Protein AF-Q2A7S8-F1 (afdb_monomer_lite)

Structure (mmCIF, N/CA/C/O backbone):
data_AF-Q2A7S8-F1
#
_entry.id   AF-Q2A7S8-F1
#
loop_
_atom_site.group_PDB
_atom_site.id
_atom_site.type_symbol
_atom_site.label_atom_id
_atom_site.label_alt_id
_atom_site.label_comp_id
_atom_site.label_asym_id
_atom_site.label_entity_id
_atom_site.label_seq_id
_atom_site.pdbx_PDB_ins_code
_atom_site.Cartn_x
_atom_site.Cartn_y
_atom_site.Cartn_z
_atom_site.occupancy
_atom_site.B_iso_or_equiv
_atom_site.auth_seq_id
_atom_site.auth_comp_id
_atom_site.auth_asym_id
_atom_site.auth_atom_id
_atom_site.pdbx_PDB_model_num
ATOM 1 N N . MET A 1 1 ? -50.709 -34.532 48.328 1.00 44.75 1 MET A N 1
ATOM 2 C CA . MET A 1 1 ? -51.525 -33.430 47.788 1.00 44.75 1 MET A CA 1
ATOM 3 C C . MET A 1 1 ? -50.579 -32.598 46.951 1.00 44.75 1 MET A C 1
ATOM 5 O O . MET A 1 1 ? -49.549 -32.185 47.470 1.00 44.75 1 MET A O 1
ATOM 9 N N . GLU A 1 2 ? -50.829 -32.599 45.649 1.00 42.16 2 GLU A N 1
ATOM 10 C CA . GLU A 1 2 ? -49.868 -32.356 44.573 1.00 42.16 2 GLU A CA 1
ATOM 11 C C . GLU A 1 2 ? -49.333 -30.921 44.561 1.00 42.16 2 GLU A C 1
ATOM 13 O O . GLU A 1 2 ? -50.089 -29.958 44.644 1.00 42.16 2 GLU A O 1
ATOM 18 N N . VAL A 1 3 ? -48.009 -30.803 44.452 1.00 49.59 3 VAL A N 1
ATOM 19 C CA . VAL A 1 3 ? -47.331 -29.584 44.013 1.00 49.59 3 VAL A CA 1
ATOM 20 C C . VAL A 1 3 ? -47.085 -29.792 42.522 1.00 49.59 3 VAL A C 1
ATOM 22 O O . VAL A 1 3 ? -46.169 -30.522 42.146 1.00 49.59 3 VAL A O 1
ATOM 25 N N . GLU A 1 4 ? -47.952 -29.237 41.677 1.00 44.66 4 GLU A N 1
ATOM 26 C CA . GLU A 1 4 ? -47.717 -29.187 40.233 1.00 44.66 4 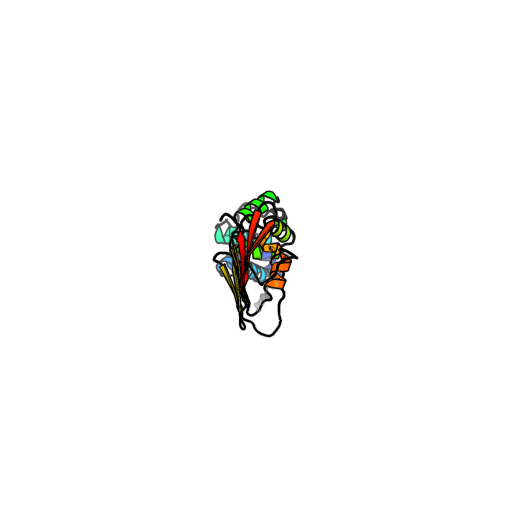GLU A CA 1
ATOM 27 C C . GLU A 1 4 ? -46.512 -28.279 39.961 1.00 44.66 4 GLU A C 1
ATOM 29 O O . GLU A 1 4 ? -46.530 -27.078 40.234 1.00 44.66 4 GLU A O 1
ATOM 34 N N . GLY A 1 5 ? -45.433 -28.878 39.456 1.00 48.41 5 GLY A N 1
ATOM 35 C CA . GLY A 1 5 ? -44.275 -28.158 38.950 1.00 48.41 5 GLY A CA 1
ATOM 36 C C . GLY A 1 5 ? -44.616 -27.476 37.629 1.00 48.41 5 GLY A C 1
ATOM 37 O O . GLY A 1 5 ? -44.941 -28.143 36.647 1.00 48.41 5 GLY A O 1
ATOM 38 N N . ILE A 1 6 ? -44.509 -26.149 37.597 1.00 52.56 6 ILE A N 1
ATOM 39 C CA . ILE A 1 6 ? -44.515 -25.376 36.355 1.00 52.56 6 ILE A CA 1
ATOM 40 C C . ILE A 1 6 ? -43.170 -25.634 35.672 1.00 52.56 6 ILE A C 1
ATOM 42 O O . ILE A 1 6 ? -42.126 -25.184 36.138 1.00 52.56 6 ILE A O 1
ATOM 46 N N . LEU A 1 7 ? -43.197 -26.402 34.585 1.00 53.19 7 LEU A N 1
ATOM 47 C CA . LEU A 1 7 ? -42.076 -26.536 33.662 1.00 53.19 7 LEU A CA 1
ATOM 48 C C . LEU A 1 7 ? -41.840 -25.164 33.010 1.00 53.19 7 LEU A C 1
ATOM 50 O O . LEU A 1 7 ? -42.661 -24.709 32.213 1.00 53.19 7 LEU A O 1
ATOM 54 N N . GLU A 1 8 ? -40.745 -24.492 33.365 1.00 56.28 8 GLU A N 1
ATOM 55 C CA . GLU A 1 8 ? -40.273 -23.295 32.663 1.00 56.28 8 GLU A CA 1
ATOM 56 C C . GLU A 1 8 ? -39.915 -23.681 31.221 1.00 56.28 8 GLU A C 1
ATOM 58 O O . GLU A 1 8 ? -38.895 -24.318 30.959 1.00 56.28 8 GLU A O 1
ATOM 63 N N . GLY A 1 9 ? -40.793 -23.345 30.273 1.00 70.19 9 GLY A N 1
ATOM 64 C CA . GLY A 1 9 ? -40.496 -23.474 28.851 1.00 70.19 9 GLY A CA 1
ATOM 65 C C . GLY A 1 9 ? -39.354 -22.534 28.463 1.00 70.19 9 GLY A C 1
ATOM 66 O O . GLY A 1 9 ? -39.371 -21.354 28.812 1.00 70.19 9 GLY A O 1
ATOM 67 N N . GLU A 1 10 ? -38.361 -23.050 27.741 1.00 81.56 10 GLU A N 1
ATOM 68 C CA . GLU A 1 10 ? -37.240 -22.257 27.241 1.00 81.56 10 GLU A CA 1
ATOM 69 C C . GLU A 1 10 ? -37.747 -21.126 26.330 1.00 81.56 10 GLU A C 1
ATOM 71 O O . GLU A 1 10 ? -38.502 -21.357 25.384 1.00 81.56 10 GLU A O 1
ATOM 76 N N . ILE A 1 11 ? -37.337 -19.887 26.616 1.00 80.62 11 ILE A N 1
ATOM 77 C CA . ILE A 1 11 ? -37.683 -18.730 25.785 1.00 80.62 11 ILE A CA 1
ATOM 78 C C . ILE A 1 11 ? -37.063 -18.940 24.392 1.00 80.62 11 ILE A C 1
ATOM 80 O O . ILE A 1 11 ? -35.842 -19.110 24.308 1.00 80.62 11 ILE A O 1
ATOM 84 N N . PRO A 1 12 ? -37.843 -18.892 23.297 1.00 87.62 12 PRO A N 1
ATOM 85 C CA . PRO A 1 12 ? -37.304 -19.048 21.950 1.00 87.62 12 PRO A CA 1
ATOM 86 C C . PRO A 1 12 ? -36.234 -17.998 21.635 1.00 87.62 12 PRO A C 1
ATOM 88 O O . PRO A 1 12 ? -36.351 -16.838 22.035 1.00 87.62 12 PRO A O 1
ATOM 91 N N . ASP A 1 13 ? -35.215 -18.367 20.857 1.00 86.62 13 ASP A N 1
ATOM 92 C CA . ASP A 1 13 ? -34.137 -17.442 20.481 1.00 86.62 13 ASP A CA 1
ATOM 93 C C . ASP A 1 13 ? -34.641 -16.193 19.748 1.00 86.62 13 ASP A C 1
ATOM 95 O O . ASP A 1 13 ? -34.042 -15.130 19.880 1.00 86.62 13 ASP A O 1
ATOM 99 N N . SER A 1 14 ? -35.762 -16.282 19.026 1.00 86.19 14 SER A N 1
ATOM 100 C CA . SER A 1 14 ? -36.419 -15.114 18.428 1.00 86.19 14 SER A CA 1
ATOM 101 C C . SER A 1 14 ? -36.822 -14.083 19.485 1.00 86.19 14 SER A C 1
ATOM 103 O O . SER A 1 14 ? -36.447 -12.922 19.369 1.00 86.19 14 SER A O 1
ATOM 105 N N . ALA A 1 15 ? -37.475 -14.513 20.567 1.00 87.81 15 ALA A N 1
ATOM 106 C CA . ALA A 1 15 ? -37.879 -13.625 21.654 1.00 87.81 15 ALA A CA 1
ATOM 107 C C . ALA A 1 15 ? -36.667 -13.033 22.396 1.00 87.81 15 ALA A C 1
ATOM 109 O O . ALA A 1 15 ? -36.682 -11.859 22.760 1.00 87.81 15 ALA A O 1
ATOM 110 N N . LYS A 1 16 ? -35.577 -13.802 22.565 1.00 88.00 16 LYS A N 1
ATOM 111 C CA . LYS A 1 16 ? -34.314 -13.276 23.123 1.00 88.00 16 LYS A CA 1
ATOM 112 C C . LYS A 1 16 ? -33.703 -12.198 22.220 1.00 88.00 16 LYS A C 1
ATOM 114 O O . LYS A 1 16 ? -33.229 -11.180 22.717 1.00 88.00 16 LYS A O 1
ATOM 119 N N . LYS A 1 17 ? -33.721 -12.400 20.897 1.00 89.81 17 LYS A N 1
ATOM 120 C CA . LYS A 1 17 ? -33.248 -11.402 19.925 1.00 89.81 17 LYS A CA 1
ATOM 121 C C . LYS A 1 17 ? -34.114 -10.148 19.948 1.00 89.81 17 LYS A C 1
ATOM 123 O O . LYS A 1 17 ? -33.559 -9.056 19.906 1.00 89.81 17 LYS A O 1
ATOM 128 N N . ASP A 1 18 ? -35.431 -10.282 20.083 1.00 89.50 18 ASP A N 1
ATOM 129 C CA . ASP A 1 18 ? -36.351 -9.140 20.146 1.00 89.50 18 ASP A CA 1
ATOM 130 C C . ASP A 1 18 ? -36.086 -8.231 21.356 1.00 89.50 18 ASP A C 1
ATOM 132 O O . ASP A 1 18 ? -36.228 -7.012 21.244 1.00 89.50 18 ASP A O 1
ATOM 136 N N . LEU A 1 19 ? -35.627 -8.785 22.487 1.00 88.44 19 LEU A N 1
ATOM 137 C CA . LEU A 1 19 ? -35.181 -7.983 23.635 1.00 88.44 19 LEU A CA 1
ATOM 138 C C . LEU A 1 19 ? -34.006 -7.067 23.267 1.00 88.44 19 LEU A C 1
ATOM 140 O O . LEU A 1 19 ? -33.995 -5.900 23.648 1.00 88.44 19 LEU A O 1
ATOM 144 N N . LEU A 1 20 ? -33.038 -7.580 22.502 1.00 90.50 20 LEU A N 1
ATOM 145 C CA . LEU A 1 20 ? -31.884 -6.801 22.052 1.00 90.50 20 LEU A CA 1
ATOM 146 C C . LEU A 1 20 ? -32.279 -5.811 20.951 1.00 90.50 20 LEU A C 1
ATOM 148 O O . LEU A 1 20 ? -31.917 -4.644 21.025 1.00 90.50 20 LEU A O 1
ATOM 152 N N . ARG A 1 21 ? -33.054 -6.250 19.952 1.00 90.44 21 ARG A N 1
ATOM 153 C CA . ARG A 1 21 ? -33.454 -5.437 18.785 1.00 90.44 21 ARG A CA 1
ATOM 154 C C . ARG A 1 21 ? -34.250 -4.187 19.166 1.00 90.44 21 ARG A C 1
ATOM 156 O O . ARG A 1 21 ? -34.138 -3.175 18.480 1.00 90.44 21 ARG A O 1
ATOM 163 N N . ASN A 1 22 ? -35.021 -4.244 20.252 1.00 88.81 22 ASN A N 1
ATOM 164 C CA . ASN A 1 22 ? -35.849 -3.129 20.716 1.00 88.81 22 ASN A CA 1
ATOM 165 C C . ASN A 1 22 ? -35.136 -2.180 21.698 1.00 88.81 22 ASN A C 1
ATOM 167 O O . ASN A 1 22 ? -35.695 -1.136 22.041 1.00 88.81 22 ASN A O 1
ATOM 171 N N . ASP A 1 23 ? -33.907 -2.492 22.126 1.00 92.00 23 ASP A N 1
ATOM 172 C CA . ASP A 1 23 ? -33.127 -1.666 23.052 1.00 92.00 23 ASP A CA 1
ATOM 173 C C . ASP A 1 23 ? -31.833 -1.164 22.392 1.00 92.00 23 ASP A C 1
ATOM 175 O O . ASP A 1 23 ? -30.843 -1.879 22.233 1.00 92.00 23 ASP A O 1
ATOM 179 N N . LYS A 1 24 ? -31.813 0.131 22.057 1.00 91.44 24 LYS A N 1
ATOM 180 C CA . LYS A 1 24 ? -30.649 0.790 21.446 1.00 91.44 24 LYS A CA 1
ATOM 181 C C . LYS A 1 24 ? -29.387 0.684 22.305 1.00 91.44 24 LYS A C 1
ATOM 183 O O . LYS A 1 24 ? -28.298 0.560 21.749 1.00 91.44 24 LYS A O 1
ATOM 188 N N . ASN A 1 25 ? -29.509 0.735 23.631 1.00 92.62 25 ASN A N 1
ATOM 189 C CA . ASN A 1 25 ? -28.366 0.619 24.534 1.00 92.62 25 ASN A CA 1
ATOM 190 C C . ASN A 1 25 ? -27.834 -0.814 24.530 1.00 92.62 25 ASN A C 1
ATOM 192 O O . ASN A 1 25 ? -26.619 -1.007 24.490 1.00 92.62 25 ASN A O 1
ATOM 196 N N . ALA A 1 26 ? -28.729 -1.805 24.502 1.00 93.56 26 ALA A N 1
ATOM 197 C CA . ALA A 1 26 ? -28.347 -3.207 24.384 1.00 93.56 26 ALA A CA 1
ATOM 198 C C . ALA A 1 26 ? -27.637 -3.486 23.050 1.00 93.56 26 ALA A C 1
ATOM 200 O O . ALA A 1 26 ? -26.565 -4.088 23.048 1.00 93.56 26 ALA A O 1
ATOM 201 N N . LEU A 1 27 ? -28.151 -2.970 21.927 1.00 93.94 27 LEU A N 1
ATOM 202 C CA . LEU A 1 27 ? -27.486 -3.086 20.622 1.00 93.94 27 LEU A CA 1
ATOM 203 C C . LEU A 1 27 ? -26.087 -2.473 20.636 1.00 93.94 27 LEU A C 1
ATOM 205 O O . LEU A 1 27 ? -25.123 -3.102 20.206 1.00 93.94 27 LEU A O 1
ATOM 209 N N . ARG A 1 28 ? -25.955 -1.262 21.180 1.00 94.44 28 ARG A N 1
ATOM 210 C CA . ARG A 1 28 ? -24.665 -0.578 21.331 1.00 94.44 28 ARG A CA 1
ATOM 211 C C . ARG A 1 28 ? -23.707 -1.355 22.243 1.00 94.44 28 ARG A C 1
ATOM 213 O O . ARG A 1 28 ? -22.516 -1.422 21.945 1.00 94.44 28 ARG A O 1
ATOM 220 N N . ALA A 1 29 ? -24.209 -1.997 23.299 1.00 94.75 29 ALA A N 1
ATOM 221 C CA . ALA A 1 29 ? -23.419 -2.889 24.146 1.00 94.75 29 ALA A CA 1
ATOM 222 C C . ALA A 1 29 ? -22.951 -4.145 23.387 1.00 94.75 29 ALA A C 1
ATOM 224 O O . ALA A 1 29 ? -21.795 -4.539 23.528 1.00 94.75 29 ALA A O 1
ATOM 225 N N . CYS A 1 30 ? -23.793 -4.735 22.530 1.00 95.31 30 CYS A N 1
ATOM 226 C CA . CYS A 1 30 ? -23.394 -5.832 21.641 1.00 95.31 30 CYS A CA 1
ATOM 227 C C . CYS A 1 30 ? -22.299 -5.399 20.650 1.00 95.31 30 CYS A C 1
ATOM 229 O O . CYS A 1 30 ? -21.342 -6.137 20.429 1.00 95.31 30 CYS A O 1
ATOM 231 N N . ILE A 1 31 ? -22.393 -4.190 20.090 1.00 95.56 31 ILE A N 1
ATOM 232 C CA . ILE A 1 31 ? -21.359 -3.630 19.204 1.00 95.56 31 ILE A CA 1
ATOM 233 C C . ILE A 1 31 ? -20.037 -3.431 19.963 1.00 95.56 31 ILE A C 1
ATOM 235 O O . ILE A 1 31 ? -18.974 -3.797 19.463 1.00 95.56 31 ILE A O 1
ATOM 239 N N . LEU A 1 32 ? -20.087 -2.900 21.190 1.00 95.94 32 LEU A N 1
ATOM 240 C CA . LEU A 1 32 ? -18.905 -2.776 22.048 1.00 95.94 32 LEU A CA 1
ATOM 241 C C . LEU A 1 32 ? -18.295 -4.145 22.375 1.00 95.94 32 LEU A C 1
ATOM 243 O O . LEU A 1 32 ? -17.075 -4.298 22.344 1.00 95.94 32 LEU A O 1
ATOM 247 N N . TYR A 1 33 ? -19.127 -5.151 22.644 1.00 96.44 33 TYR A N 1
ATOM 248 C CA . TYR A 1 33 ? -18.670 -6.522 22.850 1.00 96.44 33 TYR A CA 1
ATOM 249 C C . TYR A 1 33 ? -17.903 -7.055 21.629 1.00 96.44 33 TYR A C 1
ATOM 251 O O . TYR A 1 33 ? -16.799 -7.577 21.785 1.00 96.44 33 TYR A O 1
ATOM 259 N N . GLU A 1 34 ? -18.425 -6.863 20.414 1.00 96.94 34 GLU A N 1
ATOM 260 C CA . GLU A 1 34 ? -17.714 -7.218 19.178 1.00 96.94 34 GLU A CA 1
ATOM 261 C C . GLU A 1 34 ? -16.390 -6.446 19.022 1.00 96.94 34 GLU A C 1
ATOM 263 O O . GLU A 1 34 ? -15.368 -7.032 18.665 1.00 96.94 34 GLU A O 1
ATOM 268 N N . PHE A 1 35 ? -16.358 -5.149 19.352 1.00 96.56 35 PHE A N 1
ATOM 269 C CA . PHE A 1 35 ? -15.128 -4.345 19.321 1.00 96.56 35 PHE A CA 1
ATOM 270 C C . PHE A 1 35 ? -14.045 -4.885 20.264 1.00 96.56 35 PHE A C 1
ATOM 272 O O . PHE A 1 35 ? -12.856 -4.930 19.925 1.00 96.56 35 PHE A O 1
ATOM 279 N N . LEU A 1 36 ? -14.443 -5.325 21.459 1.00 96.62 36 LEU A N 1
ATOM 280 C CA . LEU A 1 36 ? -13.524 -5.869 22.456 1.00 96.62 36 LEU A CA 1
ATOM 281 C C . LEU A 1 36 ? -12.884 -7.194 22.020 1.00 96.62 36 LEU A C 1
ATOM 283 O O . LEU A 1 36 ? -11.780 -7.485 22.476 1.00 96.62 36 LEU A O 1
ATOM 287 N N . GLN A 1 37 ? -13.487 -7.934 21.081 1.00 96.19 37 GLN A N 1
ATOM 288 C CA . GLN A 1 37 ? -12.893 -9.146 20.496 1.00 96.19 37 GLN A CA 1
ATOM 289 C C . GLN A 1 37 ? -11.682 -8.867 19.586 1.00 96.19 37 GLN A C 1
ATOM 291 O O . GLN A 1 37 ? -11.022 -9.809 19.154 1.00 96.19 37 GLN A O 1
ATOM 296 N N . LYS A 1 38 ? -11.373 -7.594 19.283 1.00 94.56 38 LYS A N 1
ATOM 297 C CA . LYS A 1 38 ? -10.230 -7.172 18.443 1.00 94.56 38 LYS A CA 1
ATOM 298 C C . LYS A 1 38 ? -10.249 -7.739 17.019 1.00 94.56 38 LYS A C 1
ATOM 300 O O . LYS A 1 38 ? -9.209 -7.831 16.370 1.00 94.56 38 LYS A O 1
ATOM 305 N N . LYS A 1 39 ? -11.439 -8.071 16.520 1.00 92.56 39 LYS A N 1
ATOM 306 C CA . LYS A 1 39 ? -11.659 -8.483 15.134 1.00 92.56 39 LYS A CA 1
ATOM 307 C C . LYS A 1 39 ? -11.749 -7.268 14.205 1.00 92.56 39 LYS A C 1
ATOM 309 O O . LYS A 1 39 ? -12.158 -6.191 14.648 1.00 92.56 39 LYS A O 1
ATOM 314 N N . PRO A 1 40 ? -11.418 -7.424 12.911 1.00 95.69 40 PRO A N 1
ATOM 315 C CA . PRO A 1 40 ? -11.735 -6.419 11.904 1.00 95.69 40 PRO A CA 1
ATOM 316 C C . PRO A 1 40 ? -13.230 -6.068 11.929 1.00 95.69 40 PRO A C 1
ATOM 318 O O . PRO A 1 40 ? -14.075 -6.957 12.034 1.00 95.69 40 PRO A O 1
ATOM 321 N N . VAL A 1 41 ? -13.564 -4.781 11.787 1.00 96.94 41 VAL A N 1
ATOM 322 C CA . VAL A 1 41 ? -14.946 -4.266 11.901 1.00 96.94 41 VAL A CA 1
ATOM 323 C C . VAL A 1 41 ? -15.940 -4.993 10.986 1.00 96.94 41 VAL A C 1
ATOM 325 O O . VAL A 1 41 ? -17.066 -5.274 11.385 1.00 96.94 41 VAL A O 1
ATOM 328 N N . PHE A 1 42 ? -15.514 -5.389 9.785 1.00 96.75 42 PHE A N 1
ATOM 329 C CA . PHE A 1 42 ? -16.370 -6.127 8.859 1.00 96.75 42 PHE A CA 1
ATOM 330 C C . PHE A 1 42 ? -16.662 -7.565 9.318 1.00 96.75 42 PHE A C 1
ATOM 332 O O . PHE A 1 42 ? -17.747 -8.088 9.074 1.00 96.75 42 PHE A O 1
ATOM 339 N N . GLU A 1 43 ? -15.721 -8.216 10.004 1.00 97.50 43 GLU A N 1
ATOM 340 C CA . GLU A 1 43 ? -15.954 -9.533 10.604 1.00 97.50 43 GLU A CA 1
ATOM 341 C C . GLU A 1 43 ? -16.879 -9.420 11.822 1.00 97.50 43 GLU A C 1
ATOM 343 O O . GLU A 1 43 ? -17.820 -10.202 11.954 1.00 97.50 43 GLU A O 1
ATOM 348 N N . ALA A 1 44 ? -16.658 -8.404 12.660 1.00 97.69 44 ALA A N 1
ATOM 349 C CA . ALA A 1 44 ? -17.543 -8.056 13.768 1.00 97.69 44 ALA A CA 1
ATOM 350 C C . ALA A 1 44 ? -18.987 -7.816 13.291 1.00 97.69 44 ALA A C 1
ATOM 352 O O . ALA A 1 44 ? -19.926 -8.379 13.851 1.00 97.69 44 ALA A O 1
ATOM 353 N N . TYR A 1 45 ? -19.169 -7.069 12.198 1.00 97.94 45 TYR A N 1
ATOM 354 C CA . TYR A 1 45 ? -20.482 -6.853 11.589 1.00 97.94 45 TYR A CA 1
ATOM 355 C C . TYR A 1 45 ? -21.148 -8.163 11.150 1.00 97.94 45 TYR A C 1
ATOM 357 O O . TYR A 1 45 ? -22.311 -8.406 11.463 1.00 97.94 45 TYR A O 1
ATOM 365 N N . LYS A 1 46 ? -20.411 -9.058 10.479 1.00 97.38 46 LYS A N 1
ATOM 366 C CA . LYS A 1 46 ? -20.948 -10.370 10.074 1.00 97.38 46 LYS A CA 1
ATOM 367 C C . LYS A 1 46 ? -21.388 -11.211 11.273 1.00 97.38 46 LYS A C 1
ATOM 369 O O . LYS A 1 46 ? -22.439 -11.848 11.208 1.00 97.38 46 LYS A O 1
ATOM 374 N N . ASN A 1 47 ? -20.609 -11.212 12.356 1.00 96.62 47 ASN A N 1
ATOM 375 C CA . ASN A 1 47 ? -20.961 -11.923 13.590 1.00 96.62 47 ASN A CA 1
ATOM 376 C C . ASN A 1 47 ? -22.214 -11.324 14.242 1.00 96.62 47 ASN A C 1
ATOM 378 O O . ASN A 1 47 ? -23.121 -12.065 14.634 1.00 96.62 47 ASN A O 1
ATOM 382 N N . PHE A 1 48 ? -22.291 -9.993 14.287 1.00 95.81 48 PHE A N 1
ATOM 383 C CA . PHE A 1 48 ? -23.450 -9.260 14.780 1.00 95.81 48 PHE A CA 1
ATOM 384 C C . PHE A 1 48 ? -24.717 -9.615 13.990 1.00 95.81 48 PHE A C 1
ATOM 386 O O . PHE A 1 48 ? -25.697 -10.062 14.587 1.00 95.81 48 PHE A O 1
ATOM 393 N N . CYS A 1 49 ? -24.679 -9.534 12.656 1.00 95.75 49 CYS A N 1
ATOM 394 C CA . CYS A 1 49 ? -25.816 -9.877 11.796 1.00 95.75 49 CYS A CA 1
ATOM 395 C C . CYS A 1 49 ? -26.229 -11.346 11.926 1.00 95.75 49 CYS A C 1
ATOM 397 O O . CYS A 1 49 ? -27.415 -11.648 12.027 1.00 95.75 49 CYS A O 1
ATOM 399 N N . LYS A 1 50 ? -25.266 -12.274 12.000 1.00 94.75 50 LYS A N 1
ATOM 400 C CA . LYS A 1 50 ? -25.554 -13.702 12.213 1.00 94.75 50 LYS A CA 1
ATOM 401 C C . LYS A 1 50 ? -26.309 -13.949 13.525 1.00 94.75 50 LYS A C 1
ATOM 403 O O . LYS A 1 50 ? -27.151 -14.845 13.597 1.00 94.75 50 LYS A O 1
ATOM 408 N N . THR A 1 51 ? -26.006 -13.169 14.560 1.00 93.25 51 THR A N 1
ATOM 409 C CA . THR A 1 51 ? -26.577 -13.345 15.899 1.00 93.25 51 THR A CA 1
ATOM 410 C C . THR A 1 51 ? -27.923 -12.637 16.033 1.00 93.25 51 THR A C 1
ATOM 412 O O . THR A 1 51 ? -28.905 -13.271 16.414 1.00 93.25 51 THR A O 1
ATOM 415 N N . ILE A 1 52 ? -28.003 -11.354 15.678 1.00 92.31 52 ILE A N 1
ATOM 416 C CA . ILE A 1 52 ? -29.164 -10.486 15.944 1.00 92.31 52 ILE A CA 1
ATOM 417 C C . ILE A 1 52 ? -30.140 -10.403 14.753 1.00 92.31 52 ILE A C 1
ATOM 419 O O . ILE A 1 52 ? -31.334 -10.160 14.943 1.00 92.31 52 ILE A O 1
ATOM 423 N N . GLY A 1 53 ? -29.657 -10.659 13.536 1.00 91.69 53 GLY A N 1
ATOM 424 C CA . GLY A 1 53 ? -30.378 -10.486 12.270 1.00 91.69 53 GLY A CA 1
ATOM 425 C C . GLY A 1 53 ? -29.661 -9.502 11.340 1.00 91.69 53 GLY A C 1
ATOM 426 O O . GLY A 1 53 ? -29.009 -8.563 11.797 1.00 91.69 53 GLY A O 1
ATOM 427 N N . ASP A 1 54 ? -29.756 -9.732 10.033 1.00 92.19 54 ASP A N 1
ATOM 428 C CA . ASP A 1 54 ? -29.112 -8.939 8.975 1.00 92.19 54 ASP A CA 1
ATOM 429 C C . ASP A 1 54 ? -29.953 -7.744 8.491 1.00 92.19 54 ASP A C 1
ATOM 431 O O . ASP A 1 54 ? -29.455 -6.889 7.766 1.00 92.19 54 ASP A O 1
ATOM 435 N N . ASP A 1 55 ? -31.200 -7.648 8.947 1.00 92.75 55 ASP A N 1
ATOM 436 C CA . ASP A 1 55 ? -32.182 -6.614 8.612 1.00 92.75 55 ASP A CA 1
ATOM 437 C C . ASP A 1 55 ? -32.230 -5.446 9.616 1.00 92.75 55 ASP A C 1
ATOM 439 O O . ASP A 1 55 ? -32.935 -4.463 9.396 1.00 92.75 55 ASP A O 1
ATOM 443 N N . LEU A 1 56 ? -31.503 -5.549 10.733 1.00 91.75 56 LEU A N 1
ATOM 444 C CA . LEU A 1 56 ? -31.582 -4.583 11.830 1.00 91.75 56 LEU A CA 1
ATOM 445 C C . LEU A 1 56 ? -30.829 -3.275 11.548 1.00 91.75 56 LEU A C 1
ATOM 447 O O . LEU A 1 56 ? -31.305 -2.201 11.905 1.00 91.75 56 LEU A O 1
ATOM 451 N N . MET A 1 57 ? -29.613 -3.377 11.009 1.00 92.50 57 MET A N 1
ATOM 452 C CA . MET A 1 57 ? -28.666 -2.266 10.928 1.00 92.50 57 MET A CA 1
ATOM 453 C C . MET A 1 57 ? -27.752 -2.437 9.717 1.00 92.50 57 MET A C 1
ATOM 455 O O . MET A 1 57 ? -27.129 -3.488 9.530 1.00 92.50 57 MET A O 1
ATOM 459 N N . GLU A 1 58 ? -27.632 -1.388 8.905 1.00 93.38 58 GLU A N 1
ATOM 460 C CA . GLU A 1 58 ? -26.687 -1.397 7.794 1.00 93.38 58 GLU A CA 1
ATOM 461 C C . GLU A 1 58 ? -25.237 -1.322 8.287 1.00 93.38 58 GLU A C 1
ATOM 463 O O . GLU A 1 58 ? -24.938 -0.774 9.351 1.00 93.38 58 GLU A O 1
ATOM 468 N N . TYR A 1 59 ? -24.306 -1.829 7.477 1.00 95.00 59 TYR A N 1
ATOM 469 C CA . TYR A 1 59 ? -22.883 -1.844 7.822 1.00 95.00 59 TYR A CA 1
ATOM 470 C C . TYR A 1 59 ? -22.346 -0.465 8.237 1.00 95.00 59 TYR A C 1
ATOM 472 O O . TYR A 1 59 ? -21.547 -0.384 9.162 1.00 95.00 59 TYR A O 1
ATOM 480 N N . ARG A 1 60 ? -22.789 0.627 7.599 1.00 93.00 60 ARG A N 1
ATOM 481 C CA . ARG A 1 60 ? -22.298 1.983 7.909 1.00 93.00 60 ARG A CA 1
ATOM 482 C C . ARG A 1 60 ? -22.723 2.464 9.289 1.00 93.00 60 ARG A C 1
ATOM 484 O O . ARG A 1 60 ? -21.957 3.160 9.950 1.00 93.00 60 ARG A O 1
ATOM 491 N N . GLU A 1 61 ? -23.938 2.129 9.711 1.00 94.25 61 GLU A N 1
ATOM 492 C CA . GLU A 1 61 ? -24.393 2.435 11.063 1.00 94.25 61 GLU A CA 1
ATOM 493 C C . GLU A 1 61 ? -23.610 1.609 12.087 1.00 94.25 61 GLU A C 1
ATOM 495 O O . GLU A 1 61 ? -23.132 2.158 13.083 1.00 94.25 61 GLU A O 1
ATOM 500 N N . PHE A 1 62 ? -23.396 0.320 11.807 1.00 96.19 62 PHE A N 1
ATOM 501 C CA . PHE A 1 62 ? -22.582 -0.538 12.664 1.00 96.19 62 PHE A CA 1
ATOM 502 C C . PHE A 1 62 ? -21.147 -0.016 12.790 1.00 96.19 62 PHE A C 1
ATOM 504 O O . PHE A 1 62 ? -20.659 0.150 13.902 1.00 96.19 62 PHE A O 1
ATOM 511 N N . ASP A 1 63 ? -20.486 0.283 11.669 1.00 95.31 63 ASP A N 1
ATOM 512 C CA . ASP A 1 63 ? -19.116 0.807 11.601 1.00 95.31 63 ASP A CA 1
ATOM 513 C C . ASP A 1 63 ? -18.975 2.118 12.393 1.00 95.31 63 ASP A C 1
ATOM 515 O O . ASP A 1 63 ? -18.069 2.263 13.220 1.00 95.31 63 ASP A O 1
ATOM 519 N N . PHE A 1 64 ? -19.948 3.025 12.239 1.00 94.12 64 PHE A N 1
ATOM 520 C CA . PHE A 1 64 ? -20.025 4.260 13.013 1.00 94.12 64 PHE A CA 1
ATOM 521 C C . PHE A 1 64 ? -20.049 3.987 14.521 1.00 94.12 64 PHE A C 1
ATOM 523 O O . PHE A 1 64 ? -19.213 4.520 15.255 1.00 94.12 64 PHE A O 1
ATOM 530 N N . TRP A 1 65 ? -20.966 3.145 15.004 1.00 95.06 65 TRP A N 1
ATOM 531 C CA . TRP A 1 65 ? -21.067 2.834 16.433 1.00 95.06 65 TRP A CA 1
ATOM 532 C C . TRP A 1 65 ? -19.869 2.034 16.952 1.00 95.06 65 TRP A C 1
ATOM 534 O O . TRP A 1 65 ? -19.417 2.283 18.069 1.00 95.06 65 TRP A O 1
ATOM 544 N N . PHE A 1 66 ? -19.313 1.135 16.139 1.00 96.31 66 PHE A N 1
ATOM 545 C CA . PHE A 1 66 ? -18.146 0.317 16.466 1.00 96.31 66 PHE A CA 1
ATOM 546 C C . PHE A 1 66 ? -16.947 1.186 16.844 1.00 96.31 66 PHE A C 1
ATOM 548 O O . PHE A 1 66 ? -16.334 0.983 17.895 1.00 96.31 66 PHE A O 1
ATOM 555 N N . TYR A 1 67 ? -16.654 2.215 16.046 1.00 95.00 67 TYR A N 1
ATOM 556 C CA . TYR A 1 67 ? -15.577 3.151 16.358 1.00 95.00 67 TYR A CA 1
ATOM 557 C C . TYR A 1 67 ? -15.975 4.205 17.394 1.00 95.00 67 TYR A C 1
ATOM 559 O O . TYR A 1 67 ? -15.174 4.491 18.287 1.00 95.00 67 TYR A O 1
ATOM 567 N N . LYS A 1 68 ? -17.195 4.756 17.343 1.00 93.69 68 LYS A N 1
ATOM 568 C CA . LYS A 1 68 ? -17.631 5.762 18.326 1.00 93.69 68 LYS A CA 1
ATOM 569 C C . LYS A 1 68 ? -17.623 5.223 19.749 1.00 93.69 68 LYS A C 1
ATOM 571 O O . LYS A 1 68 ? -17.096 5.872 20.645 1.00 93.69 68 LYS A O 1
ATOM 576 N N . ILE A 1 69 ? -18.164 4.034 19.964 1.00 93.62 69 ILE A N 1
ATOM 577 C CA . ILE A 1 69 ? -18.228 3.443 21.299 1.00 93.62 69 ILE A CA 1
ATOM 578 C C . ILE A 1 69 ? -16.877 2.825 21.652 1.00 93.62 69 ILE A C 1
ATOM 580 O O . ILE A 1 69 ? -16.315 3.131 22.697 1.00 93.62 69 ILE A O 1
ATOM 584 N N . GLY A 1 70 ? -16.325 1.988 20.770 1.00 93.50 70 GLY A N 1
ATOM 585 C CA . GLY A 1 70 ? -15.137 1.196 21.082 1.00 93.50 70 GLY A CA 1
ATOM 586 C C . GLY A 1 70 ? -13.831 1.988 21.132 1.00 93.50 70 GLY A C 1
ATOM 587 O O . GLY A 1 70 ? -12.977 1.720 21.977 1.00 93.50 70 GLY A O 1
ATOM 588 N N . LYS A 1 71 ? -13.649 2.959 20.229 1.00 92.06 71 LYS A N 1
ATOM 589 C CA . LYS A 1 71 ? -12.408 3.745 20.130 1.00 92.06 71 LYS A CA 1
ATOM 590 C C . LYS A 1 71 ? -12.520 5.106 20.810 1.00 92.06 71 LYS A C 1
ATOM 592 O O . LYS A 1 71 ? -11.563 5.536 21.445 1.00 92.06 71 LYS A O 1
ATOM 597 N N . GLU A 1 72 ? -13.656 5.785 20.665 1.00 90.31 72 GLU A N 1
ATOM 598 C CA . GLU A 1 72 ? -13.854 7.136 21.212 1.00 90.31 72 GLU A CA 1
ATOM 599 C C . GLU A 1 72 ? -14.538 7.149 22.592 1.00 90.31 72 GLU A C 1
ATOM 601 O O . GLU A 1 72 ? -14.712 8.221 23.166 1.00 90.31 72 GLU A O 1
ATOM 606 N N . ASN A 1 73 ? -14.885 5.980 23.151 1.00 87.56 73 ASN A N 1
ATOM 607 C CA . ASN A 1 73 ? -15.576 5.833 24.439 1.00 87.56 73 ASN A CA 1
ATOM 608 C C . ASN A 1 73 ? -16.895 6.624 24.519 1.00 87.56 73 ASN A C 1
ATOM 610 O O . ASN A 1 73 ? -17.234 7.179 25.566 1.00 87.56 73 ASN A O 1
ATOM 614 N N . ALA A 1 74 ? -17.641 6.708 23.412 1.00 86.50 74 ALA A N 1
ATOM 615 C CA . ALA A 1 74 ? -18.964 7.317 23.423 1.00 86.50 74 ALA A CA 1
ATOM 616 C C . ALA A 1 74 ? -19.910 6.545 24.357 1.00 86.50 74 ALA A C 1
ATOM 618 O O . ALA A 1 74 ? -19.942 5.314 24.347 1.00 86.50 74 ALA A O 1
ATOM 619 N N . ASP A 1 75 ? -20.707 7.281 25.133 1.00 88.50 75 ASP A N 1
ATOM 620 C CA . ASP A 1 75 ? -21.695 6.692 26.033 1.00 88.50 75 ASP A CA 1
ATOM 621 C C . ASP A 1 75 ? -22.739 5.872 25.257 1.00 88.50 75 ASP A C 1
ATOM 623 O O . ASP A 1 75 ? -23.283 6.327 24.244 1.00 88.50 75 ASP A O 1
ATOM 627 N N . LEU A 1 76 ? -23.063 4.682 25.772 1.00 89.38 76 LEU A N 1
ATOM 628 C CA . LEU A 1 76 ? -24.079 3.797 25.205 1.00 89.38 76 LEU A CA 1
ATOM 629 C C . LEU A 1 76 ? -25.444 4.489 25.157 1.00 89.38 76 LEU A C 1
ATOM 631 O O . LEU A 1 76 ? -26.165 4.319 24.177 1.00 89.38 76 LEU A O 1
ATOM 635 N N . SER A 1 77 ? -25.760 5.324 26.154 1.00 84.25 77 SER A N 1
ATOM 636 C CA . SER A 1 77 ? -27.010 6.097 26.216 1.00 84.25 77 SER A CA 1
ATOM 637 C C . SER A 1 77 ? -26.940 7.463 25.521 1.00 84.25 77 SER A C 1
ATOM 639 O O . SER A 1 77 ? -27.914 8.220 25.502 1.00 84.25 77 SER A O 1
ATOM 641 N N . GLY A 1 78 ? -25.791 7.782 24.916 1.00 76.94 78 GLY A N 1
ATOM 642 C CA . GLY A 1 78 ? -25.474 9.110 24.418 1.00 76.94 78 GLY A CA 1
ATOM 643 C C . GLY A 1 78 ? -26.472 9.643 23.386 1.00 76.94 78 GLY A C 1
ATOM 644 O O . GLY A 1 78 ? -27.022 8.904 22.563 1.00 76.94 78 GLY A O 1
ATOM 645 N N . LYS A 1 79 ? -26.630 10.975 23.387 1.00 80.62 79 LYS A N 1
ATOM 646 C CA . LYS A 1 79 ? -27.475 11.752 22.456 1.00 80.62 79 LYS A CA 1
ATOM 647 C C . LYS A 1 79 ? -26.978 11.761 21.006 1.00 80.62 79 LYS A C 1
ATOM 649 O O . LYS A 1 79 ? -27.578 12.429 20.170 1.00 80.62 79 LYS A O 1
ATOM 654 N N . LEU A 1 80 ? -25.862 11.096 20.710 1.00 84.00 80 LEU A N 1
ATOM 655 C CA . LEU A 1 80 ? -25.314 11.049 19.362 1.00 84.00 80 LEU A CA 1
ATOM 656 C C . LEU A 1 80 ? -26.306 10.327 18.438 1.00 84.00 80 LEU A C 1
ATOM 658 O O . LEU A 1 80 ? -26.898 9.311 18.812 1.00 84.00 80 LEU A O 1
ATOM 662 N N . ILE A 1 81 ? -26.492 10.873 17.240 1.00 84.69 81 ILE A N 1
ATOM 663 C CA . ILE A 1 81 ? -27.414 10.349 16.235 1.00 84.69 81 ILE A CA 1
ATOM 664 C C . ILE A 1 81 ? -26.573 9.913 15.043 1.00 84.69 81 ILE A C 1
ATOM 666 O O . ILE A 1 81 ? -25.737 10.674 14.553 1.00 84.69 81 ILE A O 1
ATOM 670 N N . TRP A 1 82 ? -26.783 8.680 14.596 1.00 88.00 82 TRP A N 1
ATOM 671 C CA . TRP A 1 82 ? -26.240 8.228 13.326 1.00 88.00 82 TRP A CA 1
ATOM 672 C C . TRP A 1 82 ? -26.999 8.911 12.182 1.00 88.00 82 TRP A C 1
ATOM 674 O O . TRP A 1 82 ? -28.228 8.950 12.189 1.00 88.00 82 TRP A O 1
ATOM 684 N N . ASN A 1 83 ? -26.263 9.470 11.221 1.00 89.00 83 ASN A N 1
ATOM 685 C CA . ASN A 1 83 ? -26.843 10.124 10.054 1.00 89.00 83 ASN A CA 1
ATOM 686 C C . ASN A 1 83 ? -26.686 9.229 8.802 1.00 89.00 83 ASN A C 1
ATOM 688 O O . ASN A 1 83 ? -25.554 9.125 8.301 1.00 89.00 83 ASN A O 1
ATOM 692 N N . PRO A 1 84 ? -27.772 8.633 8.266 1.00 86.06 84 PRO A N 1
ATOM 693 C CA . PRO A 1 84 ? -27.729 7.847 7.024 1.00 86.06 84 PRO A CA 1
ATOM 694 C C . PRO A 1 84 ? -27.204 8.655 5.832 1.00 86.06 84 PRO A C 1
ATOM 696 O O . PRO A 1 84 ? -26.445 8.137 5.003 1.00 86.06 84 PRO A O 1
ATOM 699 N N . ASP A 1 85 ? -27.523 9.950 5.807 1.00 84.00 85 ASP A N 1
ATOM 700 C CA . ASP A 1 85 ? -27.158 10.890 4.746 1.00 84.00 85 ASP A CA 1
ATOM 701 C C . ASP A 1 85 ? -25.736 11.446 4.914 1.00 84.00 85 ASP A C 1
ATOM 703 O O . ASP A 1 85 ? -25.328 12.375 4.212 1.00 84.00 85 ASP A O 1
ATOM 707 N N . SER A 1 86 ? -24.949 10.894 5.848 1.00 83.06 86 SER A N 1
ATOM 708 C CA . SER A 1 86 ? -23.527 11.220 5.937 1.00 83.06 86 SER A CA 1
ATOM 709 C C . SER A 1 86 ? -22.841 10.952 4.595 1.00 83.06 86 SER A C 1
ATOM 711 O O . SER A 1 86 ? -23.132 9.969 3.906 1.00 83.06 86 SER A O 1
ATOM 713 N N . LEU A 1 87 ? -21.943 11.857 4.198 1.00 78.62 87 LEU A N 1
ATOM 714 C CA . LEU A 1 87 ? -21.259 11.769 2.913 1.00 78.62 87 LEU A CA 1
ATOM 715 C C . LEU A 1 87 ? -20.480 10.455 2.825 1.00 78.62 87 LEU A C 1
ATOM 717 O O . LEU A 1 87 ? -19.624 10.160 3.657 1.00 78.62 87 LEU A O 1
ATOM 721 N N . THR A 1 88 ? -20.771 9.670 1.794 1.00 78.75 88 THR A N 1
ATOM 722 C CA . THR A 1 88 ? -19.924 8.543 1.406 1.00 78.75 88 THR A CA 1
ATOM 723 C C . THR A 1 88 ? -18.727 9.063 0.615 1.00 78.75 88 THR A C 1
ATOM 725 O O . THR A 1 88 ? -18.776 10.160 0.056 1.00 78.75 88 THR A O 1
ATOM 728 N N . LEU A 1 89 ? -17.670 8.254 0.495 1.00 74.25 89 LEU A N 1
ATOM 729 C CA . LEU A 1 89 ? -16.521 8.562 -0.366 1.00 74.25 89 LEU A CA 1
ATOM 730 C C . LEU A 1 89 ? -16.949 8.931 -1.800 1.00 74.25 89 LEU A C 1
ATOM 732 O O . LEU A 1 89 ? -16.353 9.812 -2.410 1.00 74.25 89 LEU A O 1
ATOM 736 N N . SER A 1 90 ? -18.020 8.310 -2.305 1.00 72.69 90 SER A N 1
ATOM 737 C CA . SER A 1 90 ? -18.588 8.569 -3.634 1.00 72.69 90 SER A CA 1
ATOM 738 C C . SER A 1 90 ? -19.384 9.876 -3.735 1.00 72.69 90 SER A C 1
ATOM 740 O O . SER A 1 90 ? -19.545 10.386 -4.839 1.00 72.69 90 SER A O 1
ATOM 742 N N . ASN A 1 91 ? -19.878 10.404 -2.610 1.00 77.62 91 ASN A N 1
ATOM 743 C CA . ASN A 1 91 ? -20.701 11.618 -2.548 1.00 77.62 91 ASN A CA 1
ATOM 744 C C . ASN A 1 91 ? -19.910 12.851 -2.089 1.00 77.62 91 ASN A C 1
ATOM 746 O O . ASN A 1 91 ? -20.464 13.950 -2.039 1.00 77.62 91 ASN A O 1
ATOM 750 N N . MET A 1 92 ? -18.637 12.692 -1.713 1.00 81.00 92 MET A N 1
ATOM 751 C CA . MET A 1 92 ? -17.799 13.827 -1.341 1.00 81.00 92 MET A CA 1
ATOM 752 C C . MET A 1 92 ? -17.639 14.796 -2.524 1.00 81.00 92 MET A C 1
ATOM 754 O O . MET A 1 92 ? -17.515 14.348 -3.667 1.00 81.00 92 MET A O 1
ATOM 758 N N . PRO A 1 93 ? -17.602 16.121 -2.277 1.00 85.62 93 PRO A N 1
ATOM 759 C CA . PRO A 1 93 ? -17.298 17.086 -3.326 1.00 85.62 93 PRO A CA 1
ATOM 760 C C . PRO A 1 93 ? -15.973 16.733 -4.006 1.00 85.62 93 PRO A C 1
ATOM 762 O O . PRO A 1 93 ? -14.987 16.484 -3.311 1.00 85.62 93 PRO A O 1
ATOM 765 N N . LEU A 1 94 ? -15.935 16.760 -5.344 1.00 83.00 94 LEU A N 1
ATOM 766 C CA . LEU A 1 94 ? -14.747 16.375 -6.124 1.00 83.00 94 LEU A CA 1
ATOM 767 C C . LEU A 1 94 ? -13.481 17.083 -5.634 1.00 83.00 94 LEU A C 1
ATOM 769 O O . LEU A 1 94 ? -12.476 16.427 -5.408 1.00 83.00 94 LEU A O 1
ATOM 773 N N . LYS A 1 95 ? -13.588 18.374 -5.295 1.00 84.88 95 LYS A N 1
ATOM 774 C CA . LYS A 1 95 ? -12.491 19.170 -4.731 1.00 84.88 95 LYS A CA 1
ATOM 775 C C . LYS A 1 95 ? -11.833 18.537 -3.495 1.00 84.88 95 LYS A C 1
ATOM 777 O O . LYS A 1 95 ? -10.625 18.641 -3.340 1.00 84.88 95 LYS A O 1
ATOM 782 N N . VAL A 1 96 ? -12.605 17.900 -2.609 1.00 87.25 96 VAL A N 1
ATOM 783 C CA . VAL A 1 96 ? -12.063 17.221 -1.416 1.00 87.25 96 VAL A CA 1
ATOM 784 C C . VAL A 1 96 ? -11.291 15.971 -1.826 1.00 87.25 96 VAL A C 1
ATOM 786 O O . VAL A 1 96 ? -10.199 15.730 -1.320 1.00 87.25 96 VAL A O 1
ATOM 789 N N . VAL A 1 97 ? -11.843 15.190 -2.757 1.00 86.25 97 VAL A N 1
ATOM 790 C CA . VAL A 1 97 ? -11.196 13.980 -3.277 1.00 86.25 97 VAL A CA 1
ATOM 791 C C . VAL A 1 97 ? -9.914 14.336 -4.028 1.00 86.25 97 VAL A C 1
ATOM 793 O O . VAL A 1 97 ? -8.899 13.685 -3.805 1.00 86.25 97 VAL A O 1
ATOM 796 N N . ASP A 1 98 ? -9.932 15.398 -4.832 1.00 84.88 98 ASP A N 1
ATOM 797 C CA . ASP A 1 98 ? -8.760 15.917 -5.540 1.00 84.88 98 ASP A CA 1
ATOM 798 C C . ASP A 1 98 ? -7.655 16.301 -4.552 1.00 84.88 98 ASP A C 1
ATOM 800 O O . ASP A 1 98 ? -6.535 15.811 -4.668 1.00 84.88 98 ASP A O 1
ATOM 804 N N . THR A 1 99 ? -7.984 17.068 -3.503 1.00 87.94 99 THR A N 1
ATOM 805 C CA . THR A 1 99 ? -7.015 17.424 -2.452 1.00 87.94 99 THR A CA 1
ATOM 806 C C . THR A 1 99 ? -6.442 16.187 -1.756 1.00 87.94 99 THR A C 1
ATOM 808 O O . THR A 1 99 ? -5.246 16.141 -1.479 1.00 87.94 99 THR A O 1
ATOM 811 N N . ILE A 1 100 ? -7.257 15.165 -1.475 1.00 88.25 100 ILE A N 1
ATOM 812 C CA . ILE A 1 100 ? -6.753 13.908 -0.900 1.00 88.25 100 ILE A CA 1
ATOM 813 C C . ILE A 1 100 ? -5.773 13.253 -1.875 1.00 88.25 100 ILE A C 1
ATOM 815 O O . ILE A 1 100 ? -4.655 12.933 -1.486 1.00 88.25 100 ILE A O 1
ATOM 819 N N . LEU A 1 101 ? -6.165 13.079 -3.139 1.00 87.69 101 LEU A N 1
ATOM 820 C CA . LEU A 1 101 ? -5.345 12.394 -4.133 1.00 87.69 101 LEU A CA 1
ATOM 821 C C . LEU A 1 101 ? -4.021 13.120 -4.403 1.00 87.69 101 LEU A C 1
ATOM 823 O O . LEU A 1 101 ? -3.003 12.449 -4.542 1.00 87.69 101 LEU A O 1
ATOM 827 N N . GLU A 1 102 ? -4.002 14.454 -4.412 1.00 86.25 102 GLU A N 1
ATOM 828 C CA . GLU A 1 102 ? -2.776 15.258 -4.534 1.00 86.25 102 GLU A CA 1
ATOM 829 C C . GLU A 1 102 ? -1.776 14.993 -3.396 1.00 86.25 102 GLU A C 1
ATOM 831 O O . GLU A 1 102 ? -0.568 15.009 -3.632 1.00 86.25 102 GLU A O 1
ATOM 836 N N . ASN A 1 103 ? -2.267 14.684 -2.191 1.00 89.88 103 ASN A N 1
ATOM 837 C CA . ASN A 1 103 ? -1.449 14.426 -1.000 1.00 89.88 103 ASN A CA 1
ATOM 838 C C . ASN A 1 103 ? -1.132 12.937 -0.761 1.00 89.88 103 ASN A C 1
ATOM 840 O O . ASN A 1 103 ? -0.300 12.621 0.085 1.00 89.88 103 ASN A O 1
ATOM 844 N N . VAL A 1 104 ? -1.780 12.013 -1.478 1.00 90.12 104 VAL A N 1
ATOM 845 C CA . VAL A 1 104 ? -1.469 10.574 -1.424 1.00 90.12 104 VAL A CA 1
ATOM 846 C C . VAL A 1 104 ? -0.229 10.296 -2.270 1.00 90.12 104 VAL A C 1
ATOM 848 O O . VAL A 1 104 ? -0.131 10.804 -3.390 1.00 90.12 104 VAL A O 1
ATOM 851 N N . GLU A 1 105 ? 0.701 9.475 -1.776 1.00 90.12 105 GLU A N 1
ATOM 852 C CA . GLU A 1 105 ? 1.883 9.086 -2.549 1.00 90.12 105 GLU A CA 1
ATOM 853 C C . GLU A 1 105 ? 1.483 8.360 -3.848 1.00 90.12 105 GLU A C 1
ATOM 855 O O . GLU A 1 105 ? 0.529 7.579 -3.852 1.00 90.12 105 GLU A O 1
ATOM 860 N N . PRO A 1 106 ? 2.205 8.562 -4.965 1.00 89.69 106 PRO A N 1
ATOM 861 C CA . PRO A 1 106 ? 1.912 7.915 -6.244 1.00 89.69 106 PRO A CA 1
ATOM 862 C C . PRO A 1 106 ? 1.628 6.404 -6.170 1.00 89.69 106 PRO A C 1
ATOM 864 O O . PRO A 1 106 ? 0.695 5.921 -6.818 1.00 89.69 106 PRO A O 1
ATOM 867 N N . ILE A 1 107 ? 2.380 5.662 -5.346 1.00 87.94 107 ILE A N 1
ATOM 868 C CA . ILE A 1 107 ? 2.217 4.209 -5.181 1.00 87.94 107 ILE A CA 1
ATOM 869 C C . ILE A 1 107 ? 0.866 3.842 -4.552 1.00 87.94 107 ILE A C 1
ATOM 871 O O . ILE A 1 107 ? 0.199 2.909 -5.003 1.00 87.94 107 ILE A O 1
ATOM 875 N N . ASP A 1 108 ? 0.407 4.647 -3.598 1.00 88.75 108 ASP A N 1
ATOM 876 C CA . ASP A 1 108 ? -0.847 4.454 -2.874 1.00 88.75 108 ASP A CA 1
ATOM 877 C C . ASP A 1 108 ? -2.069 4.907 -3.683 1.00 88.75 108 ASP A C 1
ATOM 879 O O . ASP A 1 108 ? -3.200 4.518 -3.384 1.00 88.75 108 ASP A O 1
ATOM 883 N N . ARG A 1 109 ? -1.876 5.661 -4.774 1.00 89.00 109 ARG A N 1
ATOM 884 C CA . ARG A 1 109 ? -2.961 6.006 -5.713 1.00 89.00 109 ARG A CA 1
ATOM 885 C C . ARG A 1 109 ? -3.384 4.821 -6.581 1.00 89.00 109 ARG A C 1
ATOM 887 O O . ARG A 1 109 ? -4.543 4.751 -6.995 1.00 89.00 109 ARG A O 1
ATOM 894 N N . LEU A 1 110 ? -2.480 3.875 -6.852 1.00 86.44 110 LEU A N 1
ATOM 895 C CA . LEU A 1 110 ? -2.756 2.701 -7.690 1.00 86.44 110 LEU A CA 1
ATOM 896 C C . LEU A 1 110 ? -3.951 1.862 -7.193 1.00 86.44 110 LEU A C 1
ATOM 898 O O . LEU A 1 110 ? -4.838 1.561 -8.003 1.00 86.44 110 LEU A O 1
ATOM 902 N N . PRO A 1 111 ? -4.047 1.486 -5.899 1.00 87.50 111 PRO A N 1
ATOM 903 C CA . PRO A 1 111 ? -5.216 0.771 -5.395 1.00 87.50 111 PRO A CA 1
ATOM 904 C C . PRO A 1 111 ? -6.495 1.621 -5.407 1.00 87.50 111 PRO A C 1
ATOM 906 O O . PRO A 1 111 ? -7.571 1.059 -5.609 1.00 87.50 111 PRO A O 1
ATOM 909 N N . LEU A 1 112 ? -6.418 2.954 -5.282 1.00 85.50 112 LEU A N 1
ATOM 910 C CA . LEU A 1 112 ? -7.607 3.824 -5.286 1.00 85.50 112 LEU A CA 1
ATOM 911 C C . LEU A 1 112 ? -8.391 3.733 -6.603 1.00 85.50 112 LEU A C 1
ATOM 913 O O . LEU A 1 112 ? -9.623 3.712 -6.593 1.00 85.50 112 LEU A O 1
ATOM 917 N N . GLY A 1 113 ? -7.704 3.559 -7.736 1.00 83.56 113 GLY A N 1
ATOM 918 C CA . GLY A 1 113 ? -8.346 3.330 -9.037 1.00 83.56 113 GLY A CA 1
ATOM 919 C C . GLY A 1 113 ? -9.113 1.998 -9.150 1.00 83.56 113 GLY A C 1
ATOM 920 O O . GLY A 1 113 ? -9.885 1.800 -10.099 1.00 83.56 113 GLY A O 1
ATOM 921 N N . LYS A 1 114 ? -8.932 1.075 -8.195 1.00 86.38 114 LYS A N 1
ATOM 922 C CA . LYS A 1 114 ? -9.687 -0.184 -8.095 1.00 86.38 114 LYS A CA 1
ATOM 923 C C . LYS A 1 114 ? -10.932 -0.069 -7.210 1.00 86.38 114 LYS A C 1
ATOM 925 O O . LYS A 1 114 ? -11.800 -0.926 -7.323 1.00 86.38 114 LYS A O 1
ATOM 930 N N . VAL A 1 115 ? -11.045 0.980 -6.389 1.00 84.31 115 VAL A N 1
ATOM 931 C CA . VAL A 1 115 ? -12.139 1.145 -5.415 1.00 84.31 115 VAL A CA 1
ATOM 932 C C . VAL A 1 115 ? -13.451 1.565 -6.085 1.00 84.31 115 VAL A C 1
ATOM 934 O O . VAL A 1 115 ? -14.495 0.982 -5.807 1.00 84.31 115 VAL A O 1
ATOM 937 N N . SER A 1 116 ? -13.431 2.565 -6.974 1.00 85.06 116 SER A N 1
ATOM 938 C CA . SER A 1 116 ? -14.637 3.035 -7.674 1.00 85.06 116 SER A CA 1
ATOM 939 C C . SER A 1 116 ? -14.324 3.617 -9.053 1.00 85.06 116 SER A C 1
ATOM 941 O O . SER A 1 116 ? -13.185 3.986 -9.348 1.00 85.06 116 SER A O 1
ATOM 943 N N . GLN A 1 117 ? -15.344 3.725 -9.913 1.00 85.69 117 GLN A N 1
ATOM 944 C CA . GLN A 1 117 ? -15.196 4.362 -11.229 1.00 85.69 117 GLN A CA 1
ATOM 945 C C . GLN A 1 117 ? -14.828 5.849 -11.111 1.00 85.69 117 GLN A C 1
ATOM 947 O O . GLN A 1 117 ? -14.009 6.329 -11.888 1.00 85.69 117 GLN A O 1
ATOM 952 N N . SER A 1 118 ? -15.378 6.553 -10.115 1.00 83.75 118 SER A N 1
ATOM 953 C CA . SER A 1 118 ? -15.071 7.966 -9.854 1.00 83.75 118 SER A CA 1
ATOM 954 C C . SER A 1 118 ? -13.592 8.157 -9.493 1.00 83.75 118 SER A C 1
ATOM 956 O O . SER A 1 118 ? -12.875 8.885 -10.178 1.00 83.75 118 SER A O 1
ATOM 958 N N . LEU A 1 119 ? -13.086 7.394 -8.513 1.00 85.81 119 LEU A N 1
ATOM 959 C CA . LEU A 1 119 ? -11.673 7.444 -8.115 1.00 85.81 119 LEU A CA 1
ATOM 960 C C . LEU A 1 119 ? -10.736 7.017 -9.243 1.00 85.81 119 LEU A C 1
ATOM 962 O O . LEU A 1 119 ? -9.666 7.597 -9.406 1.00 85.81 119 LEU A O 1
ATOM 966 N N . ARG A 1 120 ? -11.135 6.044 -10.070 1.00 87.94 120 ARG A N 1
ATOM 967 C CA . ARG A 1 120 ? -10.378 5.657 -11.268 1.00 87.94 120 ARG A CA 1
ATOM 968 C C . ARG A 1 120 ? -10.240 6.802 -12.270 1.00 87.94 120 ARG A C 1
ATOM 970 O O . ARG A 1 120 ? -9.179 6.950 -12.867 1.00 87.94 120 ARG A O 1
ATOM 977 N N . SER A 1 121 ? -11.292 7.584 -12.486 1.00 86.38 121 SER A N 1
ATOM 978 C CA . SER A 1 121 ? -11.243 8.725 -13.405 1.00 86.38 121 SER A CA 1
ATOM 979 C C . SER A 1 121 ? -10.360 9.849 -12.857 1.00 86.38 121 SER A C 1
ATOM 981 O O . SER A 1 121 ? -9.545 10.386 -13.601 1.00 86.38 121 SER A O 1
ATOM 983 N N . LEU A 1 122 ? -10.451 10.140 -11.554 1.00 85.06 122 LEU A N 1
ATOM 984 C CA . LEU A 1 122 ? -9.645 11.183 -10.905 1.00 85.06 122 LEU A CA 1
ATOM 985 C C . LEU A 1 122 ? -8.157 10.815 -10.830 1.00 85.06 122 LEU A C 1
ATOM 987 O O . LEU A 1 122 ? -7.304 11.599 -11.231 1.00 85.06 122 LEU A O 1
ATOM 991 N N . THR A 1 123 ? -7.837 9.585 -10.414 1.00 86.06 123 THR A N 1
ATOM 992 C CA . THR A 1 123 ? -6.450 9.075 -10.405 1.00 86.06 123 THR A CA 1
ATOM 993 C C . THR A 1 123 ? -5.812 9.122 -11.796 1.00 86.06 123 THR A C 1
ATOM 995 O O . THR A 1 123 ? -4.648 9.488 -11.922 1.00 86.06 123 THR A O 1
ATOM 998 N N . LYS A 1 124 ? -6.569 8.822 -12.862 1.00 84.94 124 LYS A N 1
ATOM 999 C CA . LYS A 1 124 ? -6.094 8.974 -14.249 1.00 84.94 124 LYS A CA 1
ATOM 1000 C C . LYS A 1 124 ? -5.852 10.429 -14.651 1.00 84.94 124 LYS A C 1
ATOM 1002 O O . LYS A 1 124 ? -4.915 10.670 -15.404 1.00 84.94 124 LYS A O 1
ATOM 1007 N N . ALA A 1 125 ? -6.687 11.363 -14.195 1.00 85.00 125 ALA A N 1
ATOM 1008 C CA . ALA A 1 125 ? -6.563 12.784 -14.523 1.00 85.00 125 ALA A CA 1
ATOM 1009 C C . ALA A 1 125 ? -5.323 13.425 -13.879 1.00 85.00 125 ALA A C 1
ATOM 1011 O O . ALA A 1 125 ? -4.650 14.218 -14.526 1.00 85.00 125 ALA A O 1
ATOM 1012 N N . ILE A 1 126 ? -4.993 13.030 -12.645 1.00 83.81 126 ILE A N 1
ATOM 1013 C CA . ILE A 1 126 ? -3.792 13.490 -11.922 1.00 83.81 126 ILE A CA 1
ATOM 1014 C C . ILE A 1 126 ? -2.501 12.970 -12.574 1.00 83.81 126 ILE A C 1
ATOM 1016 O O . ILE A 1 126 ? -1.437 13.573 -12.448 1.00 83.81 126 ILE A O 1
ATOM 1020 N N . GLY A 1 127 ? -2.583 11.844 -13.284 1.00 82.50 127 GLY A N 1
ATOM 1021 C CA . GLY A 1 127 ? -1.421 11.160 -13.832 1.00 82.50 127 GLY A CA 1
ATOM 1022 C C . GLY A 1 127 ? -0.722 10.283 -12.793 1.00 82.50 127 GLY A C 1
ATOM 1023 O O . GLY A 1 127 ? -1.135 10.163 -11.639 1.00 82.50 127 GLY A O 1
ATOM 1024 N N . HIS A 1 128 ? 0.340 9.605 -13.224 1.00 85.00 128 HIS A N 1
ATOM 1025 C CA . HIS A 1 128 ? 0.961 8.566 -12.406 1.00 85.00 128 HIS A CA 1
ATOM 1026 C C . HIS A 1 128 ? 1.817 9.104 -11.254 1.00 85.00 128 HIS A C 1
ATOM 1028 O O . HIS A 1 128 ? 2.060 8.361 -10.317 1.00 85.00 128 HIS A O 1
ATOM 1034 N N . GLY A 1 129 ? 2.294 10.352 -11.303 1.00 88.25 129 GLY A N 1
ATOM 1035 C CA . GLY A 1 129 ? 3.053 10.997 -10.221 1.00 88.25 129 GLY A CA 1
ATOM 1036 C C . GLY A 1 129 ? 4.483 10.483 -9.981 1.00 88.25 129 GLY A C 1
ATOM 1037 O O . GLY A 1 129 ? 5.280 11.217 -9.412 1.00 88.25 129 GLY A O 1
ATOM 1038 N N . PHE A 1 130 ? 4.832 9.275 -10.433 1.00 90.81 130 PHE A N 1
ATOM 1039 C CA . PHE A 1 130 ? 6.203 8.748 -10.334 1.00 90.81 130 PHE A CA 1
ATOM 1040 C C . PHE A 1 130 ? 7.213 9.576 -11.137 1.00 90.81 130 PHE A C 1
ATOM 1042 O O . PHE A 1 130 ? 6.933 9.950 -12.282 1.00 90.81 130 PHE A O 1
ATOM 1049 N N . LYS A 1 131 ? 8.393 9.807 -10.559 1.00 91.19 131 LYS A N 1
ATOM 1050 C CA . LYS A 1 131 ? 9.528 10.469 -11.219 1.00 91.19 131 LYS A CA 1
ATOM 1051 C C . LYS A 1 131 ? 10.345 9.479 -12.030 1.00 91.19 131 LYS A C 1
ATOM 1053 O O . LYS A 1 131 ? 10.736 9.780 -13.155 1.00 91.19 131 LYS A O 1
ATOM 1058 N N . LYS A 1 132 ? 10.548 8.288 -11.470 1.00 90.25 132 LYS A N 1
ATOM 1059 C CA . LYS A 1 132 ? 11.357 7.225 -12.040 1.00 90.25 132 LYS A CA 1
ATOM 1060 C C . LYS A 1 132 ? 10.553 5.954 -12.250 1.00 90.25 132 LYS A C 1
ATOM 1062 O O . LYS A 1 132 ? 9.886 5.473 -11.336 1.00 90.25 132 LYS A O 1
ATOM 1067 N N . VAL A 1 133 ? 10.658 5.370 -13.442 1.00 90.06 133 VAL A N 1
ATOM 1068 C CA . VAL A 1 133 ? 10.033 4.076 -13.752 1.00 90.06 133 VAL A CA 1
ATOM 1069 C C . VAL A 1 133 ? 11.045 3.140 -14.395 1.00 90.06 133 VAL A C 1
ATOM 1071 O O . VAL A 1 133 ? 11.484 3.375 -15.518 1.00 90.06 133 VAL A O 1
ATOM 1074 N N . VAL A 1 134 ? 11.403 2.056 -13.708 1.00 87.88 134 VAL A N 1
ATOM 1075 C CA . VAL A 1 134 ? 12.293 1.026 -14.257 1.00 87.88 134 VAL A CA 1
ATOM 1076 C C . VAL A 1 134 ? 11.547 -0.290 -14.389 1.00 87.88 134 VAL A C 1
ATOM 1078 O O . VAL A 1 134 ? 11.064 -0.831 -13.401 1.00 87.88 134 VAL A O 1
ATOM 1081 N N . LEU A 1 135 ? 11.478 -0.821 -15.603 1.00 86.81 135 LEU A N 1
ATOM 1082 C CA . LEU A 1 135 ? 11.001 -2.171 -15.874 1.00 86.81 135 LEU A CA 1
ATOM 1083 C C . LEU A 1 135 ? 12.211 -3.045 -16.195 1.00 86.81 135 LEU A C 1
ATOM 1085 O O . LEU A 1 135 ? 12.989 -2.720 -17.084 1.00 86.81 135 LEU A O 1
ATOM 1089 N N . LEU A 1 136 ? 12.375 -4.157 -15.495 1.00 83.81 136 LEU A N 1
ATOM 1090 C CA . LEU A 1 136 ? 13.399 -5.148 -15.788 1.00 83.81 136 LEU A CA 1
ATOM 1091 C C . LEU A 1 136 ? 12.713 -6.482 -16.023 1.00 83.81 136 LEU A C 1
ATOM 1093 O O . LEU A 1 136 ? 12.036 -6.997 -15.139 1.00 83.81 136 LEU A O 1
ATOM 1097 N N . VAL A 1 137 ? 12.882 -7.014 -17.226 1.00 80.88 137 VAL A N 1
ATOM 1098 C CA . VAL A 1 137 ? 12.361 -8.311 -17.642 1.00 80.88 137 VAL A CA 1
ATOM 1099 C C . VAL A 1 137 ? 13.538 -9.265 -17.779 1.00 80.88 137 VAL A C 1
ATOM 1101 O O . VAL A 1 137 ? 14.392 -9.082 -18.646 1.00 80.88 137 VAL A O 1
ATOM 1104 N N . ASP A 1 138 ? 13.571 -10.272 -16.915 1.00 75.94 138 ASP A N 1
ATOM 1105 C CA . ASP A 1 138 ? 14.508 -11.393 -16.972 1.00 75.94 138 ASP A CA 1
ATOM 1106 C C . ASP A 1 138 ? 13.744 -12.684 -17.325 1.00 75.94 138 ASP A C 1
ATOM 1108 O O . ASP A 1 138 ? 12.519 -12.687 -17.443 1.00 75.94 138 ASP A O 1
ATOM 1112 N N . GLN A 1 139 ? 14.453 -13.799 -17.491 1.00 74.56 139 GLN A N 1
ATOM 1113 C CA . GLN A 1 139 ? 13.879 -15.101 -17.831 1.00 74.56 139 GLN A CA 1
ATOM 1114 C C . GLN A 1 139 ? 12.874 -15.590 -16.780 1.00 74.56 139 GLN A C 1
ATOM 1116 O O . GLN A 1 139 ? 11.891 -16.232 -17.126 1.00 74.56 139 GLN A O 1
ATOM 1121 N N . ASN A 1 140 ? 13.115 -15.283 -15.501 1.00 76.38 140 ASN A N 1
ATOM 1122 C CA . ASN A 1 140 ? 12.365 -15.867 -14.380 1.00 76.38 140 ASN A CA 1
ATOM 1123 C C . ASN A 1 140 ? 11.539 -14.849 -13.588 1.00 76.38 140 ASN A C 1
ATOM 1125 O O . ASN A 1 140 ? 10.727 -15.230 -12.740 1.00 76.38 140 ASN A O 1
ATOM 1129 N N . TYR A 1 141 ? 11.731 -13.557 -13.840 1.00 72.38 141 TYR A N 1
ATOM 1130 C CA . TYR A 1 141 ? 11.031 -12.511 -13.112 1.00 72.38 141 TYR A CA 1
ATOM 1131 C C . TYR A 1 141 ? 10.891 -11.230 -13.926 1.00 72.38 141 TYR A C 1
ATOM 1133 O O . TYR A 1 141 ? 11.679 -10.934 -14.824 1.00 72.38 141 TYR A O 1
ATOM 1141 N N . VAL A 1 142 ? 9.899 -10.435 -13.540 1.00 80.75 142 VAL A N 1
ATOM 1142 C CA . VAL A 1 142 ? 9.758 -9.036 -13.929 1.00 80.75 142 VAL A CA 1
ATOM 1143 C C . VAL A 1 142 ? 9.816 -8.184 -12.677 1.00 80.75 142 VAL A C 1
ATOM 1145 O O . VAL A 1 142 ? 9.039 -8.381 -11.742 1.00 80.75 142 VAL A O 1
ATOM 1148 N N . TRP A 1 143 ? 10.707 -7.201 -12.665 1.00 82.50 143 TRP A N 1
ATOM 1149 C CA . TRP A 1 143 ? 10.718 -6.151 -11.655 1.00 82.50 143 TRP A CA 1
ATOM 1150 C C . TRP A 1 143 ? 10.194 -4.858 -12.253 1.00 82.50 143 TRP A C 1
ATOM 1152 O O . TRP A 1 143 ? 10.642 -4.415 -13.307 1.00 82.50 143 TRP A O 1
ATOM 1162 N N . LEU A 1 144 ? 9.266 -4.235 -11.542 1.00 87.62 144 LEU A N 1
ATOM 1163 C CA . LEU A 1 144 ? 8.819 -2.880 -11.792 1.00 87.62 144 LEU A CA 1
ATOM 1164 C C . LEU A 1 144 ? 9.216 -2.028 -10.588 1.00 87.62 144 LEU A C 1
ATOM 1166 O O . LEU A 1 144 ? 8.708 -2.215 -9.486 1.00 87.62 144 LEU A O 1
ATOM 1170 N N . LEU A 1 145 ? 10.135 -1.097 -10.801 1.00 87.44 145 LEU A N 1
ATOM 1171 C CA . LEU A 1 145 ? 10.531 -0.090 -9.831 1.00 87.44 145 LEU A CA 1
ATOM 1172 C C . LEU A 1 145 ? 9.811 1.219 -10.164 1.00 87.44 145 LEU A C 1
ATOM 1174 O O . LEU A 1 145 ? 9.968 1.756 -11.260 1.00 87.44 145 LEU A O 1
ATOM 1178 N N . LEU A 1 146 ? 9.034 1.718 -9.212 1.00 89.94 146 LEU A N 1
ATOM 1179 C CA . LEU A 1 146 ? 8.331 2.993 -9.272 1.00 89.94 146 LEU A CA 1
ATOM 1180 C C . LEU A 1 146 ? 8.914 3.896 -8.183 1.00 89.94 146 LEU A C 1
ATOM 1182 O O . LEU A 1 146 ? 8.637 3.703 -6.998 1.00 89.94 146 LEU A O 1
ATOM 1186 N N . ASP A 1 147 ? 9.763 4.842 -8.573 1.00 89.94 147 ASP A N 1
ATOM 1187 C CA . ASP A 1 147 ? 10.650 5.589 -7.677 1.00 89.94 147 ASP A CA 1
ATOM 1188 C C . ASP A 1 147 ? 11.513 4.650 -6.810 1.00 89.94 147 ASP A C 1
ATOM 1190 O O . ASP A 1 147 ? 12.426 3.996 -7.316 1.00 89.94 147 ASP A O 1
ATOM 1194 N N . SER A 1 148 ? 11.228 4.561 -5.510 1.00 87.75 148 SER A N 1
ATOM 1195 C CA . SER A 1 148 ? 11.872 3.649 -4.555 1.00 87.75 148 SER A CA 1
ATOM 1196 C C . SER A 1 148 ? 11.073 2.363 -4.299 1.00 87.75 148 SER A C 1
ATOM 1198 O O . SER A 1 148 ? 11.565 1.463 -3.618 1.00 87.75 148 SER A O 1
ATOM 1200 N N . ASN A 1 149 ? 9.856 2.249 -4.841 1.00 84.12 149 ASN A N 1
ATOM 1201 C CA . ASN A 1 149 ? 8.958 1.121 -4.608 1.00 84.12 149 ASN A CA 1
ATOM 1202 C C . ASN A 1 149 ? 9.207 0.009 -5.626 1.00 84.12 149 ASN A C 1
ATOM 1204 O O . ASN A 1 149 ? 8.989 0.191 -6.823 1.00 84.12 149 ASN A O 1
ATOM 1208 N N . ARG A 1 150 ? 9.634 -1.165 -5.154 1.00 83.25 150 ARG A N 1
ATOM 1209 C CA . ARG A 1 150 ? 9.862 -2.346 -5.995 1.00 83.25 150 ARG A CA 1
ATOM 1210 C C . ARG A 1 150 ? 8.657 -3.281 -5.951 1.00 83.25 150 ARG A C 1
ATOM 1212 O O . ARG A 1 150 ? 8.289 -3.778 -4.892 1.00 83.25 150 ARG A O 1
ATOM 1219 N N . ILE A 1 151 ? 8.103 -3.566 -7.122 1.00 80.62 151 ILE A N 1
ATOM 1220 C CA . ILE A 1 151 ? 7.096 -4.597 -7.362 1.00 80.62 151 ILE A CA 1
ATOM 1221 C C . ILE A 1 151 ? 7.777 -5.723 -8.139 1.00 80.62 151 ILE A C 1
ATOM 1223 O O . ILE A 1 151 ? 8.380 -5.489 -9.183 1.00 80.62 151 ILE A O 1
ATOM 1227 N N . GLU A 1 152 ? 7.692 -6.943 -7.629 1.00 74.75 152 GLU A N 1
ATOM 1228 C CA . GLU A 1 152 ? 8.296 -8.121 -8.242 1.00 74.75 152 GLU A CA 1
ATOM 1229 C C . GLU A 1 152 ? 7.216 -9.130 -8.614 1.00 74.75 152 GLU A C 1
ATOM 1231 O O . GLU A 1 152 ? 6.381 -9.500 -7.790 1.00 74.75 152 GLU A O 1
ATOM 1236 N N . TYR A 1 153 ? 7.254 -9.571 -9.866 1.00 69.25 153 TYR A N 1
ATOM 1237 C CA . TYR A 1 153 ? 6.465 -10.676 -10.377 1.00 69.25 153 TYR A CA 1
ATOM 1238 C C . TYR A 1 153 ? 7.433 -11.810 -10.707 1.00 69.25 153 TYR A C 1
ATOM 1240 O O . TYR A 1 153 ? 8.289 -11.652 -11.575 1.00 69.25 153 TYR A O 1
ATOM 1248 N N . SER A 1 154 ? 7.322 -12.946 -10.025 1.00 65.31 154 SER A N 1
ATOM 1249 C CA . SER A 1 154 ? 7.994 -14.180 -10.436 1.00 65.31 154 SER A CA 1
ATOM 1250 C C . SER A 1 154 ? 7.093 -14.929 -11.416 1.00 65.31 154 SER A C 1
ATOM 1252 O O . SER A 1 154 ? 5.896 -15.092 -11.166 1.00 65.31 154 SER A O 1
ATOM 1254 N N . PHE A 1 155 ? 7.639 -15.355 -12.556 1.00 61.59 155 PHE A N 1
ATOM 1255 C CA . PHE A 1 155 ? 6.851 -16.112 -13.524 1.00 61.59 155 PHE A CA 1
ATOM 1256 C C . PHE A 1 155 ? 6.551 -17.507 -12.967 1.00 61.59 155 PHE A C 1
ATOM 1258 O O . PHE A 1 155 ? 7.448 -18.314 -12.728 1.00 61.59 155 PHE A O 1
ATOM 1265 N N . LEU A 1 156 ? 5.265 -17.797 -12.788 1.00 53.16 156 LEU A N 1
ATOM 1266 C CA . LEU A 1 156 ? 4.729 -19.149 -12.792 1.00 53.16 156 LEU A CA 1
ATOM 1267 C C . LEU A 1 156 ? 4.036 -19.301 -14.153 1.00 53.16 156 LEU A C 1
ATOM 1269 O O . LEU A 1 156 ? 2.908 -18.847 -14.302 1.00 53.16 156 LEU A O 1
ATOM 1273 N N . THR A 1 157 ? 4.705 -19.929 -15.123 1.00 54.09 157 THR A N 1
ATOM 1274 C CA . THR A 1 157 ? 4.188 -20.349 -16.449 1.00 54.09 157 THR A CA 1
ATOM 1275 C C . THR A 1 157 ? 4.119 -19.302 -17.583 1.00 54.09 157 THR A C 1
ATOM 1277 O O . THR A 1 157 ? 4.020 -18.099 -17.351 1.00 54.09 157 THR A O 1
ATOM 1280 N N . ASP A 1 158 ? 4.264 -19.816 -18.814 1.00 50.53 158 ASP A N 1
ATOM 1281 C CA . ASP A 1 158 ? 4.740 -19.191 -20.066 1.00 50.53 158 ASP A CA 1
ATOM 1282 C C . ASP A 1 158 ? 3.768 -18.220 -20.770 1.00 50.53 158 ASP A C 1
ATOM 1284 O O . ASP A 1 158 ? 3.617 -18.258 -21.992 1.00 50.53 158 ASP A O 1
ATOM 1288 N N . ASP A 1 159 ? 3.127 -17.307 -20.045 1.00 55.25 159 ASP A N 1
ATOM 1289 C CA . ASP A 1 159 ? 2.264 -16.311 -20.689 1.00 55.25 159 ASP A CA 1
ATOM 1290 C C . ASP A 1 159 ? 3.000 -14.979 -20.899 1.00 55.25 159 ASP A C 1
ATOM 1292 O O . ASP A 1 159 ? 3.184 -14.159 -19.996 1.00 55.25 159 ASP A O 1
ATOM 1296 N N . SER A 1 160 ? 3.427 -14.752 -22.145 1.00 47.03 160 SER A N 1
ATOM 1297 C CA . SER A 1 160 ? 4.019 -13.493 -22.600 1.00 47.03 160 SER A CA 1
ATOM 1298 C C . SER A 1 160 ? 3.032 -12.328 -22.436 1.00 47.03 160 SER A C 1
ATOM 1300 O O . SER A 1 160 ? 1.939 -12.350 -23.005 1.00 47.03 160 SER A O 1
ATOM 1302 N N . CYS A 1 161 ? 3.423 -11.276 -21.715 1.00 40.16 161 CYS A N 1
ATOM 1303 C CA . CYS A 1 161 ? 2.613 -10.071 -21.525 1.00 40.16 161 CYS A CA 1
ATOM 1304 C C . CYS A 1 161 ? 3.181 -8.914 -22.365 1.00 40.16 161 CYS A C 1
ATOM 1306 O O . CYS A 1 161 ? 4.346 -8.549 -22.217 1.00 40.16 161 CYS A O 1
ATOM 1308 N N . THR A 1 162 ? 2.370 -8.319 -23.247 1.00 41.22 162 THR A N 1
ATOM 1309 C CA . THR A 1 162 ? 2.748 -7.107 -23.998 1.00 41.22 162 THR A CA 1
ATOM 1310 C C . THR A 1 162 ? 2.218 -5.883 -23.258 1.00 41.22 162 THR A C 1
ATOM 1312 O O . THR A 1 162 ? 1.005 -5.735 -23.116 1.00 41.22 162 THR A O 1
ATOM 1315 N N . VAL A 1 163 ? 3.096 -4.983 -22.806 1.00 45.75 163 VAL A N 1
ATOM 1316 C CA . VAL A 1 163 ? 2.682 -3.718 -22.179 1.00 45.75 163 VAL A CA 1
ATOM 1317 C C . VAL A 1 163 ? 3.163 -2.533 -23.010 1.00 45.75 163 VAL A C 1
ATOM 1319 O O . VAL A 1 163 ? 4.358 -2.329 -23.206 1.00 45.75 163 VAL A O 1
ATOM 1322 N N . VAL A 1 164 ? 2.220 -1.718 -23.485 1.00 48.47 164 VAL A N 1
ATOM 1323 C CA . VAL A 1 164 ? 2.503 -0.480 -24.224 1.00 48.47 164 VAL A CA 1
ATOM 1324 C C . VAL A 1 164 ? 2.791 0.644 -23.216 1.00 48.47 164 VAL A C 1
ATOM 1326 O O . VAL A 1 164 ? 1.882 1.352 -22.791 1.00 48.47 164 VAL A O 1
ATOM 1329 N N . PHE A 1 165 ? 4.050 0.788 -22.786 1.00 57.81 165 PHE A N 1
ATOM 1330 C CA . PHE A 1 165 ? 4.435 1.731 -21.719 1.00 57.81 165 PHE A CA 1
ATOM 1331 C C . PHE A 1 165 ? 4.682 3.179 -22.183 1.00 57.81 165 PHE A C 1
ATOM 1333 O O . PHE A 1 165 ? 4.482 4.106 -21.398 1.00 57.81 165 PHE A O 1
ATOM 1340 N N . PHE A 1 166 ? 5.082 3.411 -23.439 1.00 52.41 166 PHE A N 1
ATOM 1341 C CA . PHE A 1 166 ? 5.634 4.710 -23.855 1.00 52.41 166 PHE A CA 1
ATOM 1342 C C . PHE A 1 166 ? 4.675 5.900 -23.654 1.00 52.41 166 PHE A C 1
ATOM 1344 O O . PHE A 1 166 ? 5.052 6.901 -23.052 1.00 52.41 166 PHE A O 1
ATOM 1351 N N . GLN A 1 167 ? 3.410 5.771 -24.069 1.00 59.75 167 GLN A N 1
ATOM 1352 C CA . GLN A 1 167 ? 2.428 6.856 -23.932 1.00 59.75 167 GLN A CA 1
ATOM 1353 C C . GLN A 1 167 ? 2.046 7.164 -22.478 1.00 59.75 167 GLN A C 1
ATOM 1355 O O . GLN A 1 167 ? 1.346 8.145 -22.239 1.00 59.75 167 GLN A O 1
ATOM 1360 N N . ILE A 1 168 ? 2.414 6.309 -21.522 1.00 62.34 168 ILE A N 1
ATOM 1361 C CA . ILE A 1 168 ? 2.062 6.474 -20.110 1.00 62.34 168 ILE A CA 1
ATOM 1362 C C . ILE A 1 168 ? 3.144 7.284 -19.397 1.00 62.34 168 ILE A C 1
ATOM 1364 O O . ILE A 1 168 ? 2.800 8.212 -18.670 1.00 62.34 168 ILE A O 1
ATOM 1368 N N . LEU A 1 169 ? 4.422 6.976 -19.646 1.00 64.88 169 LEU A N 1
ATOM 1369 C CA . LEU A 1 169 ? 5.558 7.592 -18.950 1.00 64.88 169 LEU A CA 1
ATOM 1370 C C . LEU A 1 169 ? 5.693 9.090 -19.251 1.00 64.88 169 LEU A C 1
ATOM 1372 O O . LEU A 1 169 ? 5.897 9.895 -18.350 1.00 64.88 169 LEU A O 1
ATOM 1376 N N . THR A 1 170 ? 5.525 9.488 -20.512 1.00 64.94 170 THR A N 1
ATOM 1377 C CA . THR A 1 170 ? 5.760 10.879 -20.939 1.00 64.94 170 THR A CA 1
ATOM 1378 C C . THR A 1 170 ? 4.593 11.827 -20.675 1.00 64.94 170 THR A C 1
ATOM 1380 O O . THR A 1 170 ? 4.709 13.028 -20.909 1.00 64.94 170 THR A O 1
ATOM 1383 N N . LYS A 1 171 ? 3.452 11.313 -20.200 1.00 73.38 171 LYS A N 1
ATOM 1384 C CA . LYS A 1 171 ? 2.277 12.139 -19.881 1.00 73.38 171 LYS A CA 1
ATOM 1385 C C . LYS A 1 171 ? 2.375 12.835 -18.529 1.00 73.38 171 LYS A C 1
ATOM 1387 O O . LYS A 1 171 ? 1.660 13.809 -18.322 1.00 73.38 171 LYS A O 1
ATOM 1392 N N . SER A 1 172 ? 3.196 12.331 -17.610 1.00 76.25 172 SER A N 1
ATOM 1393 C CA . SER A 1 172 ? 3.342 12.926 -16.282 1.00 76.25 172 SER A CA 1
ATOM 1394 C C . SER A 1 172 ? 4.330 14.080 -16.305 1.00 76.25 172 SER A C 1
ATOM 1396 O O . SER A 1 172 ? 5.478 13.921 -16.716 1.00 76.25 172 SER A O 1
ATOM 1398 N N . GLU A 1 173 ? 3.916 15.225 -15.768 1.00 80.38 173 GLU A N 1
ATOM 1399 C CA . GLU A 1 173 ? 4.795 16.381 -15.580 1.00 80.38 173 GLU A CA 1
ATOM 1400 C C . GLU A 1 173 ? 5.919 16.117 -14.568 1.00 80.38 173 GLU A C 1
ATOM 1402 O O . GLU A 1 173 ? 6.930 16.819 -14.583 1.00 80.38 173 GLU A O 1
ATOM 1407 N N . CYS A 1 174 ? 5.769 15.101 -13.710 1.00 82.56 174 CYS A N 1
ATOM 1408 C CA . CYS A 1 174 ? 6.770 14.710 -12.718 1.00 82.56 174 CYS A CA 1
ATOM 1409 C C . CYS A 1 174 ? 7.822 13.737 -13.259 1.00 82.56 174 CYS A C 1
ATOM 1411 O O . CYS A 1 174 ? 8.799 13.500 -12.563 1.00 82.56 174 CYS A O 1
ATOM 1413 N N . PHE A 1 175 ? 7.629 13.147 -14.445 1.00 84.12 175 PHE A N 1
ATOM 1414 C CA . PHE A 1 175 ? 8.541 12.127 -14.966 1.00 84.12 175 PHE A CA 1
ATOM 1415 C C . PHE A 1 175 ? 9.925 12.721 -15.278 1.00 84.12 175 PHE A C 1
ATOM 1417 O O . PHE A 1 175 ? 10.043 13.751 -15.950 1.00 84.12 175 PHE A O 1
ATOM 1424 N N . GLU A 1 176 ? 10.969 12.061 -14.782 1.00 87.75 176 GLU A N 1
ATOM 1425 C CA . GLU A 1 176 ? 12.373 12.468 -14.883 1.00 87.75 176 GLU A CA 1
ATOM 1426 C C . GLU A 1 176 ? 13.166 11.459 -15.724 1.00 87.75 176 GLU A C 1
ATOM 1428 O O . GLU A 1 176 ? 13.811 11.843 -16.703 1.00 87.75 176 GLU A O 1
ATOM 1433 N N . ASP A 1 177 ? 13.084 10.168 -15.395 1.00 89.19 177 ASP A N 1
ATOM 1434 C CA . ASP A 1 177 ? 13.754 9.097 -16.132 1.00 89.19 177 ASP A CA 1
ATOM 1435 C C . ASP A 1 177 ? 12.982 7.774 -16.103 1.00 89.19 177 ASP A C 1
ATOM 1437 O O . ASP A 1 177 ? 12.247 7.441 -15.176 1.00 89.19 177 ASP A O 1
ATOM 1441 N N . GLY A 1 178 ? 13.176 6.964 -17.135 1.00 86.06 178 GLY A N 1
ATOM 1442 C CA . GLY A 1 178 ? 12.685 5.602 -17.170 1.00 86.06 178 GLY A CA 1
ATOM 1443 C C . GLY A 1 178 ? 13.626 4.697 -17.937 1.00 86.06 178 GLY A C 1
ATOM 1444 O O . GLY A 1 178 ? 14.278 5.121 -18.888 1.00 86.06 178 GLY A O 1
ATOM 1445 N N . LEU A 1 179 ? 13.709 3.446 -17.505 1.00 84.38 179 LEU A N 1
ATOM 1446 C CA . LEU A 1 179 ? 14.592 2.451 -18.099 1.00 84.38 179 LEU A CA 1
ATOM 1447 C C . LEU A 1 179 ? 13.849 1.130 -18.242 1.00 84.38 179 LEU A C 1
ATOM 1449 O O . LEU A 1 179 ? 13.281 0.619 -17.284 1.00 84.38 179 LEU A O 1
ATOM 1453 N N . ILE A 1 180 ? 13.878 0.563 -19.436 1.00 84.25 180 ILE A N 1
ATOM 1454 C CA . ILE A 1 180 ? 13.341 -0.758 -19.724 1.00 84.25 180 ILE A CA 1
ATOM 1455 C C . ILE A 1 180 ? 14.524 -1.660 -20.062 1.00 84.25 180 ILE A C 1
ATOM 1457 O O . ILE A 1 180 ? 15.166 -1.464 -21.086 1.00 84.25 180 ILE A 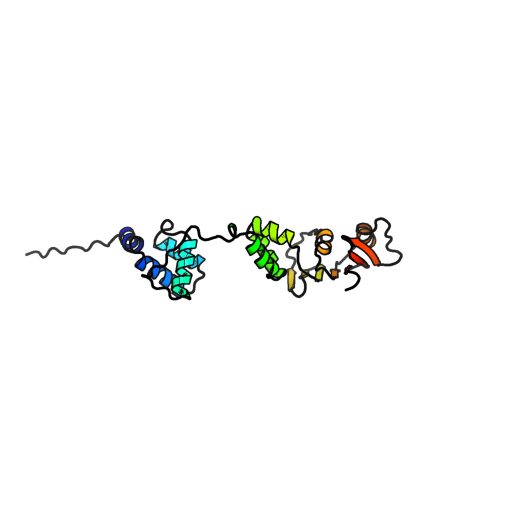O 1
ATOM 1461 N N . ASN A 1 181 ? 14.813 -2.635 -19.206 1.00 81.31 181 ASN A N 1
ATOM 1462 C CA . ASN A 1 181 ? 15.784 -3.692 -19.467 1.00 81.31 181 ASN A CA 1
ATOM 1463 C C . ASN A 1 181 ? 15.041 -4.945 -19.922 1.00 81.31 181 ASN A C 1
ATOM 1465 O O . ASN A 1 181 ? 14.114 -5.398 -19.248 1.00 81.31 181 ASN A O 1
ATOM 1469 N N . VAL A 1 182 ? 15.453 -5.501 -21.054 1.00 80.00 182 VAL A N 1
ATOM 1470 C CA . VAL A 1 182 ? 14.843 -6.684 -21.669 1.00 80.00 182 VAL A CA 1
ATOM 1471 C C . VAL A 1 182 ? 15.928 -7.623 -22.177 1.00 80.00 182 VAL A C 1
ATOM 1473 O O . VAL A 1 182 ? 17.029 -7.197 -22.516 1.00 80.00 182 VAL A O 1
ATOM 1476 N N . LEU A 1 183 ? 15.611 -8.916 -22.255 1.00 76.12 183 LEU A N 1
ATOM 1477 C CA . LEU A 1 183 ? 16.550 -9.933 -22.742 1.00 76.12 183 LEU A CA 1
ATOM 1478 C C . LEU A 1 183 ? 16.962 -9.699 -24.202 1.00 76.12 183 LEU A C 1
ATOM 1480 O O . LEU A 1 183 ? 18.116 -9.923 -24.566 1.00 76.12 183 LEU A O 1
ATOM 1484 N N . THR A 1 184 ? 16.010 -9.247 -25.019 1.00 79.06 184 THR A N 1
ATOM 1485 C CA . THR A 1 184 ? 16.189 -8.939 -26.437 1.00 79.06 184 THR A CA 1
ATOM 1486 C C . THR A 1 184 ? 15.284 -7.776 -26.821 1.00 79.06 184 THR A C 1
ATOM 1488 O O . THR A 1 184 ? 14.087 -7.805 -26.527 1.00 79.06 184 THR A O 1
ATOM 1491 N N . CYS A 1 185 ? 15.816 -6.796 -27.537 1.00 79.31 185 CYS A N 1
ATOM 1492 C CA . CYS A 1 185 ? 15.022 -5.817 -28.268 1.00 79.31 185 CYS A CA 1
ATOM 1493 C C . CYS A 1 185 ? 15.616 -5.587 -29.659 1.00 79.31 185 CYS A C 1
ATOM 1495 O O . CYS A 1 185 ? 16.767 -5.925 -29.913 1.00 79.31 185 CYS A O 1
ATOM 1497 N N . ASP A 1 186 ? 14.814 -5.018 -30.557 1.00 86.00 186 ASP A N 1
ATOM 1498 C CA . ASP A 1 186 ? 15.301 -4.409 -31.793 1.00 86.00 186 ASP A CA 1
ATOM 1499 C C . ASP A 1 186 ? 15.419 -2.895 -31.544 1.00 86.00 186 ASP A C 1
ATOM 1501 O O . ASP A 1 186 ? 14.395 -2.196 -31.532 1.00 86.00 186 ASP A O 1
ATOM 1505 N N . PRO A 1 187 ? 16.635 -2.364 -31.309 1.00 85.94 187 PRO A N 1
ATOM 1506 C CA . PRO A 1 187 ? 16.817 -0.949 -31.013 1.00 85.94 187 PRO A CA 1
ATOM 1507 C C . PRO A 1 187 ? 16.377 -0.052 -32.174 1.00 85.94 187 PRO A C 1
ATOM 1509 O O . PRO A 1 187 ? 15.922 1.065 -31.936 1.00 85.94 187 PRO A O 1
ATOM 1512 N N . ALA A 1 188 ? 16.459 -0.532 -33.423 1.00 87.12 188 ALA A N 1
ATOM 1513 C CA . ALA A 1 188 ? 15.993 0.208 -34.590 1.00 87.12 188 ALA A CA 1
ATOM 1514 C C . ALA A 1 188 ? 14.464 0.295 -34.608 1.00 87.12 188 ALA A C 1
ATOM 1516 O O . ALA A 1 188 ? 13.918 1.373 -34.839 1.00 87.12 188 ALA A O 1
ATOM 1517 N N . ALA A 1 189 ? 13.764 -0.810 -34.330 1.00 86.50 189 ALA A N 1
ATOM 1518 C CA . ALA A 1 189 ? 12.305 -0.807 -34.223 1.00 86.50 189 ALA A CA 1
ATOM 1519 C C . ALA A 1 189 ? 11.820 0.105 -33.091 1.00 86.50 189 ALA A C 1
ATOM 1521 O O . ALA A 1 189 ? 10.858 0.847 -33.279 1.00 86.50 189 ALA A O 1
ATOM 1522 N N . ILE A 1 190 ? 12.502 0.087 -31.940 1.00 85.00 190 ILE A N 1
ATOM 1523 C CA . ILE A 1 190 ? 12.168 0.970 -30.822 1.00 85.00 190 ILE A CA 1
ATOM 1524 C C . ILE A 1 190 ? 12.420 2.429 -31.194 1.00 85.00 190 ILE A C 1
ATOM 1526 O O . ILE A 1 190 ? 11.527 3.254 -31.031 1.00 85.00 190 ILE A O 1
ATOM 1530 N N . GLY A 1 191 ? 13.595 2.758 -31.731 1.00 85.56 191 GLY A N 1
ATOM 1531 C CA . GLY A 1 191 ? 13.911 4.130 -32.113 1.00 85.56 191 GLY A CA 1
ATOM 1532 C C . GLY A 1 191 ? 12.951 4.693 -33.166 1.00 85.56 191 GLY A C 1
ATOM 1533 O O . GLY A 1 191 ? 12.538 5.847 -33.064 1.00 85.56 191 GLY A O 1
ATOM 1534 N N . LYS A 1 192 ? 12.467 3.848 -34.087 1.00 88.00 192 LYS A N 1
ATOM 1535 C CA . LYS A 1 192 ? 11.439 4.200 -35.083 1.00 88.00 192 LYS A CA 1
ATOM 1536 C C . LYS A 1 192 ? 10.079 4.589 -34.502 1.00 88.00 192 LYS A C 1
ATOM 1538 O O . LYS A 1 192 ? 9.292 5.223 -35.200 1.00 88.00 192 LYS A O 1
ATOM 1543 N N . VAL A 1 193 ? 9.799 4.258 -33.238 1.00 85.38 193 VAL A N 1
ATOM 1544 C CA . VAL A 1 193 ? 8.614 4.760 -32.517 1.00 85.38 193 VAL A CA 1
ATOM 1545 C C . VAL A 1 193 ? 8.723 6.267 -32.246 1.00 85.38 193 VAL A C 1
ATOM 1547 O O . VAL A 1 193 ? 7.701 6.948 -32.191 1.00 85.38 193 VAL A O 1
ATOM 1550 N N . PHE A 1 194 ? 9.945 6.788 -32.094 1.00 84.81 194 PHE A N 1
ATOM 1551 C CA . PHE A 1 194 ? 10.237 8.183 -31.740 1.00 84.81 194 PHE A CA 1
ATOM 1552 C C . PHE A 1 194 ? 10.605 9.030 -32.950 1.00 84.81 194 PHE A C 1
ATOM 1554 O O . PHE A 1 194 ? 10.168 10.172 -33.064 1.00 84.81 194 PHE A O 1
ATOM 1561 N N . ASP A 1 195 ? 11.393 8.457 -33.853 1.00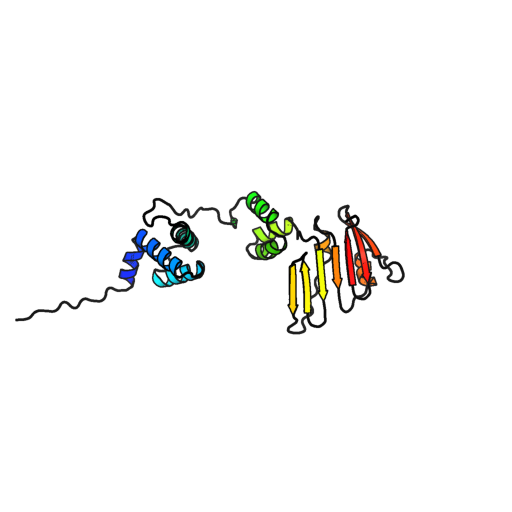 86.56 195 ASP A N 1
ATOM 1562 C CA . ASP A 1 195 ? 11.765 9.056 -35.124 1.00 86.56 195 ASP A CA 1
ATOM 1563 C C . ASP A 1 195 ? 11.673 7.980 -36.212 1.00 86.56 195 ASP A C 1
ATOM 1565 O O . ASP A 1 195 ? 12.532 7.100 -36.266 1.00 86.56 195 ASP A O 1
ATOM 1569 N N . PRO A 1 196 ? 10.663 8.029 -37.100 1.00 87.94 196 PRO A N 1
ATOM 1570 C CA . PRO A 1 196 ? 10.514 7.064 -38.188 1.00 87.94 196 PRO A CA 1
ATOM 1571 C C . PRO A 1 196 ? 11.753 6.912 -39.088 1.00 87.94 196 PRO A C 1
ATOM 1573 O O . PRO A 1 196 ? 11.887 5.881 -39.748 1.00 87.94 196 PRO A O 1
ATOM 1576 N N . ASN A 1 197 ? 12.652 7.906 -39.113 1.00 87.88 197 ASN A N 1
ATOM 1577 C CA . ASN A 1 197 ? 13.897 7.889 -39.887 1.00 87.88 197 ASN A CA 1
ATOM 1578 C C . ASN A 1 197 ? 15.103 7.352 -39.098 1.00 87.88 197 ASN A C 1
ATOM 1580 O O . ASN A 1 197 ? 16.221 7.376 -39.609 1.00 87.88 197 ASN A O 1
ATOM 1584 N N . TYR A 1 198 ? 14.908 6.879 -37.865 1.00 88.12 198 TYR A N 1
ATOM 1585 C CA . TYR A 1 198 ? 15.985 6.361 -37.034 1.00 88.12 198 TYR A CA 1
ATOM 1586 C C . TYR A 1 198 ? 16.635 5.107 -37.636 1.00 88.12 198 TYR A C 1
ATOM 1588 O O . TYR A 1 198 ? 15.966 4.109 -37.937 1.00 88.12 198 TYR A O 1
ATOM 1596 N N . GLU A 1 199 ? 17.965 5.134 -37.727 1.00 85.12 199 GLU A N 1
ATOM 1597 C CA . GLU A 1 199 ? 18.799 3.991 -38.084 1.00 85.12 199 GLU A CA 1
ATOM 1598 C C . GLU A 1 199 ? 19.748 3.642 -36.931 1.00 85.12 199 GLU A C 1
ATOM 1600 O O . GLU A 1 199 ? 20.518 4.475 -36.450 1.00 85.12 199 GLU A O 1
ATOM 1605 N N . HIS A 1 200 ? 19.725 2.379 -36.497 1.00 82.88 200 HIS A N 1
ATOM 1606 C CA . HIS A 1 200 ? 20.587 1.881 -35.421 1.00 82.88 200 HIS A CA 1
ATOM 1607 C C . HIS A 1 200 ? 21.989 1.498 -35.930 1.00 82.88 200 HIS A C 1
ATOM 1609 O O . HIS A 1 200 ? 22.470 0.383 -35.748 1.00 82.88 200 HIS A O 1
ATOM 1615 N N . ASN A 1 201 ? 22.621 2.424 -36.642 1.00 79.44 201 ASN A N 1
ATOM 1616 C CA . ASN A 1 201 ? 23.990 2.328 -37.157 1.00 79.44 201 ASN A CA 1
ATOM 1617 C C . ASN A 1 201 ? 24.839 3.563 -36.781 1.00 79.44 201 ASN A C 1
ATOM 1619 O O . ASN A 1 201 ? 26.036 3.589 -37.064 1.00 79.44 201 ASN A O 1
ATOM 1623 N N . GLY A 1 202 ? 24.227 4.567 -36.137 1.00 71.69 202 GLY A N 1
ATOM 1624 C CA . GLY A 1 202 ? 24.851 5.815 -35.701 1.00 71.69 202 GLY A CA 1
ATOM 1625 C C . GLY A 1 202 ? 24.691 6.064 -34.199 1.00 71.69 202 GLY A C 1
ATOM 1626 O O . GLY A 1 202 ? 24.951 5.188 -33.376 1.00 71.69 202 GLY A O 1
ATOM 1627 N N . ALA A 1 203 ? 24.285 7.282 -33.831 1.00 74.50 203 ALA A N 1
ATOM 1628 C CA . ALA A 1 203 ? 24.020 7.625 -32.438 1.00 74.50 203 ALA A CA 1
ATOM 1629 C C . ALA A 1 203 ? 22.902 6.737 -31.868 1.00 74.50 203 ALA A C 1
ATOM 1631 O O . ALA A 1 203 ? 21.831 6.585 -32.456 1.00 74.50 203 ALA A O 1
ATOM 1632 N N . ASN A 1 204 ? 23.131 6.171 -30.686 1.00 85.81 204 ASN A N 1
ATOM 1633 C CA . ASN A 1 204 ? 22.132 5.380 -29.972 1.00 85.81 204 ASN A CA 1
ATOM 1634 C C . ASN A 1 204 ? 21.140 6.247 -29.183 1.00 85.81 204 ASN A C 1
ATOM 1636 O O . ASN A 1 204 ? 20.430 5.724 -28.330 1.00 85.81 204 ASN A O 1
ATOM 1640 N N . GLU A 1 205 ? 21.099 7.553 -29.453 1.00 88.81 205 GLU A N 1
ATOM 1641 C CA . GLU A 1 205 ? 20.301 8.539 -28.735 1.00 88.81 205 GLU A CA 1
ATOM 1642 C C . GLU A 1 205 ? 19.433 9.353 -29.707 1.00 88.81 205 GLU A C 1
ATOM 1644 O O . GLU A 1 205 ? 19.927 9.887 -30.699 1.00 88.81 205 GLU A O 1
ATOM 1649 N N . ILE A 1 206 ? 18.137 9.450 -29.409 1.00 89.19 206 ILE A N 1
ATOM 1650 C CA . ILE A 1 206 ? 17.132 10.220 -30.146 1.00 89.19 206 ILE A CA 1
ATOM 1651 C C . ILE A 1 206 ? 16.610 11.301 -29.211 1.00 89.19 206 ILE A C 1
ATOM 1653 O O . ILE A 1 206 ? 16.215 11.009 -28.084 1.00 89.19 206 ILE A O 1
ATOM 1657 N N . VAL A 1 207 ? 16.563 12.547 -29.669 1.00 89.44 207 VAL A N 1
ATOM 1658 C CA . VAL A 1 207 ? 15.897 13.619 -28.924 1.00 89.44 207 VAL A CA 1
ATOM 1659 C C . VAL A 1 207 ? 14.536 13.859 -29.550 1.00 89.44 207 VAL A C 1
ATOM 1661 O O . VAL A 1 207 ? 14.453 14.200 -30.727 1.00 89.44 207 VAL A O 1
ATOM 1664 N N . PHE A 1 208 ? 13.474 13.717 -28.764 1.00 87.94 208 PHE A N 1
ATOM 1665 C CA . PHE A 1 208 ? 12.122 14.063 -29.195 1.00 87.94 208 PHE A CA 1
ATOM 1666 C C . PHE A 1 208 ? 11.492 15.063 -28.228 1.00 87.94 208 PHE A C 1
ATOM 1668 O O . PHE A 1 208 ? 11.902 15.192 -27.073 1.00 87.94 208 PHE A O 1
ATOM 1675 N N . GLU A 1 209 ? 10.497 15.797 -28.712 1.00 86.75 209 GLU A N 1
ATOM 1676 C CA . GLU A 1 209 ? 9.758 16.774 -27.922 1.00 86.75 209 GLU A CA 1
ATOM 1677 C C . GLU A 1 209 ? 8.295 16.354 -2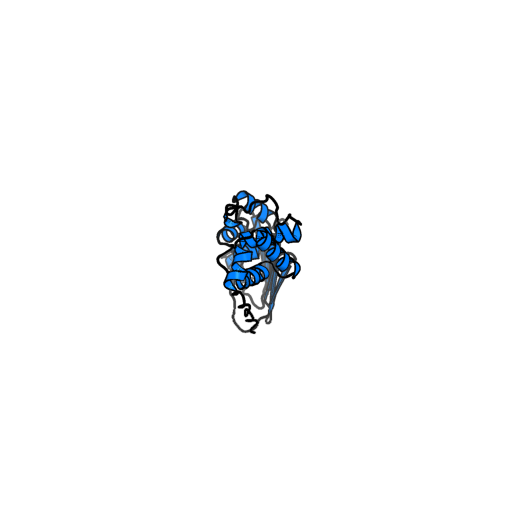7.830 1.00 86.75 209 GLU A C 1
ATOM 1679 O O . GLU A 1 209 ? 7.654 16.044 -28.835 1.00 86.75 209 GLU A O 1
ATOM 1684 N N . GLN A 1 210 ? 7.761 16.345 -26.615 1.00 83.12 210 GLN A N 1
ATOM 1685 C CA . GLN A 1 210 ? 6.354 16.089 -26.354 1.00 83.12 210 GLN A CA 1
ATOM 1686 C C . GLN A 1 210 ? 5.871 17.077 -25.297 1.00 83.12 210 GLN A C 1
ATOM 1688 O O . GLN A 1 210 ? 6.503 17.231 -24.256 1.00 83.12 210 GLN A O 1
ATOM 1693 N N . ASN A 1 211 ? 4.755 17.762 -25.565 1.00 82.88 211 ASN A N 1
ATOM 1694 C CA . ASN A 1 211 ? 4.180 18.776 -24.671 1.00 82.88 211 ASN A CA 1
ATOM 1695 C C . ASN A 1 211 ? 5.191 19.860 -24.234 1.00 82.88 211 ASN A C 1
ATOM 1697 O O . ASN A 1 211 ? 5.252 20.203 -23.057 1.00 82.88 211 ASN A O 1
ATOM 1701 N N . TYR A 1 212 ? 5.996 20.385 -25.167 1.00 84.44 212 TYR A N 1
ATOM 1702 C CA . TYR A 1 212 ? 7.045 21.391 -24.905 1.00 84.44 212 TYR A CA 1
ATOM 1703 C C . TYR A 1 212 ? 8.181 20.920 -23.980 1.00 84.44 212 TYR A C 1
ATOM 1705 O O . TYR A 1 212 ? 8.988 21.724 -23.509 1.00 84.44 212 TYR A O 1
ATOM 1713 N N . VAL A 1 213 ? 8.264 19.614 -23.715 1.00 85.62 213 VAL A N 1
ATOM 1714 C CA . VAL A 1 213 ? 9.329 18.991 -22.932 1.00 85.62 213 VAL A CA 1
ATOM 1715 C C . VAL A 1 213 ? 10.162 18.110 -23.850 1.00 85.62 213 VAL A C 1
ATOM 1717 O O . VAL A 1 213 ? 9.635 17.270 -24.580 1.00 85.62 213 VAL A O 1
ATOM 1720 N N . LYS A 1 214 ? 11.481 18.300 -23.804 1.00 90.75 214 LYS A N 1
ATOM 1721 C CA . LYS A 1 214 ? 12.430 17.472 -24.547 1.00 90.75 214 LYS A CA 1
ATOM 1722 C C . LYS A 1 214 ? 12.819 16.247 -23.739 1.00 90.75 214 LYS A C 1
ATOM 1724 O O . LYS A 1 214 ? 13.080 16.338 -22.539 1.00 90.75 214 LYS A O 1
ATOM 1729 N N . PHE A 1 215 ? 12.924 15.125 -24.425 1.00 90.50 215 PHE A N 1
ATOM 1730 C CA . PHE A 1 215 ? 13.353 13.854 -23.874 1.00 90.50 215 PHE A CA 1
ATOM 1731 C C . PHE A 1 215 ? 14.474 13.288 -24.738 1.00 90.50 215 PHE A C 1
ATOM 1733 O O . PHE A 1 215 ? 14.401 13.319 -25.964 1.00 90.50 215 PHE A O 1
ATOM 1740 N N . ALA A 1 216 ? 15.500 12.772 -24.076 1.00 91.06 216 ALA A N 1
ATOM 1741 C CA . ALA A 1 216 ? 16.548 11.961 -24.661 1.00 91.06 216 ALA A CA 1
ATOM 1742 C C . ALA A 1 216 ? 16.159 10.488 -24.541 1.00 91.06 216 ALA A C 1
ATOM 1744 O O . ALA A 1 216 ? 15.783 10.017 -23.468 1.00 91.06 216 ALA A O 1
ATOM 1745 N N . VAL A 1 217 ? 16.245 9.764 -25.644 1.00 89.12 217 VAL A N 1
ATOM 1746 C CA . VAL A 1 217 ? 15.865 8.363 -25.753 1.00 89.12 217 VAL A CA 1
ATOM 1747 C C . VAL A 1 217 ? 17.072 7.571 -26.183 1.00 89.12 217 VAL A C 1
ATOM 1749 O O . VAL A 1 217 ? 17.532 7.718 -27.308 1.00 89.12 217 VAL A O 1
ATOM 1752 N N . LYS A 1 218 ? 17.568 6.711 -25.304 1.00 89.75 218 LYS A N 1
ATOM 1753 C CA . LYS A 1 218 ? 18.716 5.858 -25.570 1.00 89.75 218 LYS A CA 1
ATOM 1754 C C . LYS A 1 218 ? 18.251 4.444 -25.907 1.00 89.75 218 LYS A C 1
ATOM 1756 O O . LYS A 1 218 ? 17.617 3.797 -25.076 1.00 89.75 218 LYS A O 1
ATOM 1761 N N . CYS A 1 219 ? 18.569 3.968 -27.106 1.00 86.25 219 CYS A N 1
ATOM 1762 C CA . CYS A 1 219 ? 18.231 2.625 -27.579 1.00 86.25 219 CYS A CA 1
ATOM 1763 C C . CYS A 1 219 ? 19.496 1.756 -27.612 1.00 86.25 219 CYS A C 1
ATOM 1765 O O . CYS A 1 219 ? 20.404 2.018 -28.395 1.00 86.25 219 CYS A O 1
ATOM 1767 N N . GLU A 1 220 ? 19.566 0.720 -26.782 1.00 85.75 220 GLU A N 1
ATOM 1768 C CA . GLU A 1 220 ? 20.681 -0.234 -26.718 1.00 85.75 220 GLU A CA 1
ATOM 1769 C C . GLU A 1 220 ? 20.177 -1.659 -26.977 1.00 85.75 220 GLU A C 1
ATOM 1771 O O . GLU A 1 220 ? 18.984 -1.921 -26.886 1.00 85.75 220 GLU A O 1
ATOM 1776 N N . GLU A 1 221 ? 21.078 -2.611 -27.238 1.00 84.69 221 GLU A N 1
ATOM 1777 C CA . GLU A 1 221 ? 20.727 -4.006 -27.574 1.00 84.69 221 GLU A CA 1
ATOM 1778 C C . GLU A 1 221 ? 19.870 -4.739 -26.522 1.00 84.69 221 GLU A C 1
ATOM 1780 O O . GLU A 1 221 ? 19.207 -5.728 -26.834 1.00 84.69 221 GLU A O 1
ATOM 1785 N N . ARG A 1 222 ? 19.922 -4.297 -25.260 1.00 84.69 222 ARG A N 1
ATOM 1786 C CA . ARG A 1 222 ? 19.213 -4.916 -24.121 1.00 84.69 222 ARG A CA 1
ATOM 1787 C C . ARG A 1 222 ? 18.495 -3.914 -23.230 1.00 84.69 222 ARG A C 1
ATOM 1789 O O . ARG A 1 222 ? 17.966 -4.277 -22.178 1.00 84.69 222 ARG A O 1
ATOM 1796 N N . SER A 1 223 ? 18.521 -2.642 -23.605 1.00 85.44 223 SER A N 1
ATOM 1797 C CA . SER A 1 223 ? 17.959 -1.593 -22.777 1.00 85.44 223 SER A CA 1
ATOM 1798 C C . SER A 1 223 ? 17.363 -0.484 -23.623 1.00 85.44 223 SER A C 1
ATOM 1800 O O . SER A 1 223 ? 17.768 -0.215 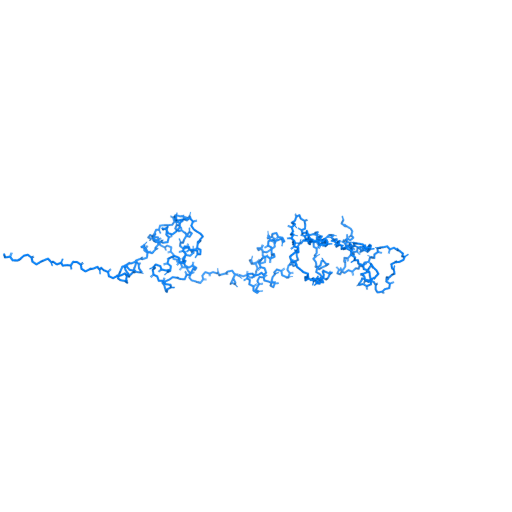-24.754 1.00 85.44 223 SER A O 1
ATOM 1802 N N . PHE A 1 224 ? 16.365 0.161 -23.052 1.00 85.75 224 PHE A N 1
ATOM 1803 C CA . PHE A 1 224 ? 15.727 1.318 -23.625 1.00 85.75 224 PHE A CA 1
ATOM 1804 C C . PHE A 1 224 ? 15.502 2.342 -22.517 1.00 85.75 224 PHE A C 1
ATOM 1806 O O . PHE A 1 224 ? 14.715 2.115 -21.597 1.00 85.75 224 PHE A O 1
ATOM 1813 N N . GLY A 1 225 ? 16.236 3.448 -22.577 1.00 88.75 225 GLY A N 1
ATOM 1814 C CA . GLY A 1 225 ? 16.166 4.527 -21.599 1.00 88.75 225 GLY A CA 1
ATOM 1815 C C . GLY A 1 225 ? 15.460 5.750 -22.168 1.00 88.75 225 GLY A C 1
ATOM 1816 O O . GLY A 1 225 ? 15.736 6.150 -23.292 1.00 88.75 225 GLY A O 1
ATOM 1817 N N . ILE A 1 226 ? 14.598 6.385 -21.382 1.00 89.81 226 ILE A N 1
ATOM 1818 C CA . ILE A 1 226 ? 14.065 7.723 -21.657 1.00 89.81 226 ILE A CA 1
ATOM 1819 C C . ILE A 1 226 ? 14.467 8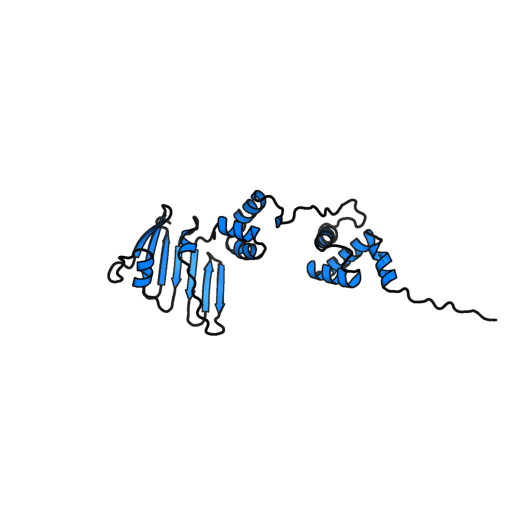.619 -20.496 1.00 89.81 226 ILE A C 1
ATOM 1821 O O . ILE A 1 226 ? 14.223 8.277 -19.343 1.00 89.81 226 ILE A O 1
ATOM 1825 N N . LYS A 1 227 ? 15.040 9.782 -20.780 1.00 91.00 227 LYS A N 1
ATOM 1826 C CA . LYS A 1 227 ? 15.366 10.787 -19.773 1.00 91.00 227 LYS A CA 1
ATOM 1827 C C . LYS A 1 227 ? 14.841 12.150 -20.199 1.00 91.00 227 LYS A C 1
ATOM 1829 O O . LYS A 1 227 ? 15.031 12.564 -21.340 1.00 91.00 227 LYS A O 1
ATOM 1834 N N . ARG A 1 228 ? 14.198 12.876 -19.290 1.00 88.31 228 ARG A N 1
ATOM 1835 C CA . ARG A 1 228 ? 13.816 14.273 -19.504 1.00 88.31 228 ARG A CA 1
ATOM 1836 C C . ARG A 1 228 ? 15.068 15.147 -19.587 1.00 88.31 228 ARG A C 1
ATOM 1838 O O . ARG A 1 228 ? 15.950 15.070 -18.734 1.00 88.31 228 ARG A O 1
ATOM 1845 N N . ALA A 1 229 ? 15.156 15.988 -20.612 1.00 85.06 229 ALA A N 1
ATOM 1846 C CA . ALA A 1 229 ? 16.273 16.910 -20.765 1.00 85.06 229 ALA A CA 1
ATOM 1847 C C . ALA A 1 229 ? 16.199 18.025 -19.706 1.00 85.06 229 ALA A C 1
ATOM 1849 O O . ALA A 1 229 ? 15.143 18.629 -19.514 1.00 85.06 229 ALA A O 1
ATOM 1850 N N . GLY A 1 230 ? 17.326 18.324 -19.051 1.00 77.19 230 GLY A N 1
ATOM 1851 C CA . GLY A 1 230 ? 17.434 19.409 -18.064 1.00 77.19 230 GLY A CA 1
ATOM 1852 C C . GLY A 1 230 ? 17.163 19.024 -16.602 1.00 77.19 230 GLY A C 1
ATOM 1853 O O . GLY A 1 230 ? 17.123 19.925 -15.767 1.00 77.19 230 GLY A O 1
ATOM 1854 N N . VAL A 1 231 ? 17.006 17.728 -16.300 1.00 67.88 231 VAL A N 1
ATOM 1855 C CA . VAL A 1 231 ? 16.983 17.151 -14.938 1.00 67.88 231 VAL A CA 1
ATOM 1856 C C . VAL A 1 231 ? 18.263 16.355 -14.687 1.00 67.88 231 VAL A C 1
ATOM 1858 O O . VAL A 1 231 ? 18.879 16.552 -13.623 1.00 67.88 231 VAL A O 1
#

Sequence (231 aa):
MEVEGILEGEIPDSAKKDLLRNDKNALRACILYEFLQKKPVFEAYKNFCKTIGDDLMEYREFDFWFYKIGKENADLSGKLIWNPDSLTLSNMPLKVVDTILENVEPIDRLPLGKVSQSLRSLTKAIGHGFKKVVLLVDQNYVWLLLDSNRIEYSFLTDDSCTVVFFQILTKSECFEDGLINVLTCDPAAIGKVFDPNYEHNGANEIVFEQNYVKFAVKCEERSFGIKRAGV

Organism: Caenorhabditis elegans (NCBI:txid6239)

Secondary structure (DSSP, 8-state):
--------PPPPHHHHHHHHHT-HHHHHHHHHHHHHTT--HHHHHHHHHHHH-SSS--HHHHHHHHHHHHTT---TT------TTSPPTTTS-HHHHHHHHHHS-HHHHHHHHHH-HHHHHHHHHH----SEEEEEE-SSEEEEEETTEEEEEE--S--------HHHHTT-TT--EEEEE-S---HHHHHHHH-TT--TTS-SEEEEEETTEEEEEEEETTEEEEEETT-

Foldseek 3Di:
DDDDDDDPDDDDLLVVLVVQLVDQLSLLVLLLVLLVVVDDLVVSLVVSCVRNNPPRDDSQRSVVSNCCCNPVVAHSPDPDDDDPPPADPVRPDVVVVLVVLVPDALVRLVVQLVPDVSSVVSSVVQASLFQEWEWADDPFWIWIDGPNDIDIDGDDDDDDDDDPCPVRQVVHPNHFKYKYFAPFDDLQVVVCVAPVPDDPPDAQWDWHDDPNWIWIWGRDGGMIMIGTPPD

Radius of gyration: 29.7 Å; chains: 1; bounding box: 76×55×88 Å

InterPro domains:
  IPR001810 F-box domain [PF00646] (89-124)
  IPR001810 F-box domain [PS50181] (86-133)
  IPR001810 F-box domain [SM00256] (92-132)
  IPR041426 Mos1 transposase, HTH domain [PF17906] (24-73)

pLDDT: mean 83.38, std 12.39, range [40.16, 97.94]